Protein AF-E6MQQ1-F1 (afdb_monomer)

pLDDT: mean 83.34, std 19.94, range [31.58, 98.38]

Organism: NCBI:txid888832

Mean predicted aligned error: 16.33 Å

Foldseek 3Di:
DDDDDDDDDDDDDDDDDDDDDDDDDDDDDDDDDPPPPPPPDDDDDLFRLVLQFLVQFPPDDFPDDSVQKTKDFPDDDPQQKTKIWIWGADDDDRDIGTRFIWIQRPVVRWIWTPGPHVVDTDTTDGDPVSVQCSCCVPVVHHDPVVLLVVLVVQQVPWFEDEPFDWDDDLADDDRPRWALGDPSNVVVVCVQDDPQWDCVVKTKHWYDDAQQWTWMWIWTAGPVRWIWIKTFTAHPSRDTLHIDGQWTWDWDQDPNDTWIWMWIWTAHPNAKIKTFTWTQDPNDTDGPDIWIWGDDPNDIDTDDD

Secondary structure (DSSP, 8-state):
----------------------------------------PPPPPHHHHHHHHHHT-TT---SS-TTTEEEEEEEE-GGGEEEEEEEEE-SSTT-EEEEEEEEEETTTTEEEE-SS-SSSPEEEP--HHHHHHHHHHTS----HHHHHHHHHHHHHTS-B--SSEEE--SS--PPTT-BPPPTTTHHHHTTTS-TT-EEEEEEEEEEEEETTEEEEEEEEE-TTS-EEEEEEEE-TTS-EEEEEEEEEEEEEEETTEEEEEEEEEEEPTTSEEEEEEEEEETTEEEEEEEEEEEEETTEEEEE--

Nearest PDB structures (foldseek):
  1yqf-assembly2_E  TM=3.766E-01  e=6.245E-01  Leishmania major
  7sfp-assembly1_A  TM=3.901E-01  e=4.995E+00  Streptomyces ossamyceticus
  5iva-assembly1_A  TM=1.371E-01  e=3.091E+00  Pseudomonas aeruginosa PAO1
  8h1s-assembly1_C  TM=1.543E-01  e=4.995E+00  Pseudomonas aeruginosa PAO1

Structure (mmCIF, N/CA/C/O backbone):
data_AF-E6MQQ1-F1
#
_entry.id   AF-E6MQQ1-F1
#
loop_
_atom_site.group_PDB
_atom_site.id
_atom_site.type_symbol
_atom_site.label_atom_id
_atom_site.label_alt_id
_atom_site.label_comp_id
_atom_site.label_asym_id
_atom_site.label_entity_id
_atom_site.label_seq_id
_atom_site.pdbx_PDB_ins_code
_atom_site.Cartn_x
_atom_site.Cartn_y
_atom_site.Cartn_z
_atom_site.occupancy
_atom_site.B_iso_or_equiv
_atom_site.auth_seq_id
_atom_site.auth_comp_id
_atom_site.auth_asym_id
_atom_site.auth_atom_id
_atom_site.pdbx_PDB_model_num
ATOM 1 N N . MET A 1 1 ? 38.373 36.841 -12.240 1.00 35.50 1 MET A N 1
ATOM 2 C CA . MET A 1 1 ? 37.214 37.761 -12.167 1.00 35.50 1 MET A CA 1
ATOM 3 C C . MET A 1 1 ? 35.977 36.882 -12.216 1.00 35.50 1 MET A C 1
ATOM 5 O O . MET A 1 1 ? 35.830 36.191 -13.201 1.00 35.50 1 MET A O 1
ATOM 9 N N . ILE A 1 2 ? 35.136 36.721 -11.201 1.00 34.94 2 ILE A N 1
ATOM 10 C CA . ILE A 1 2 ? 34.722 37.582 -10.092 1.00 34.94 2 ILE A CA 1
ATOM 11 C C . ILE A 1 2 ? 34.422 36.661 -8.896 1.00 34.94 2 ILE A C 1
ATOM 13 O O . ILE A 1 2 ? 33.778 35.630 -9.057 1.00 34.94 2 ILE A O 1
ATOM 17 N N . ALA A 1 3 ? 34.900 37.041 -7.713 1.00 31.58 3 ALA A N 1
ATOM 18 C CA . ALA A 1 3 ? 34.495 36.472 -6.434 1.00 31.58 3 ALA A CA 1
ATOM 19 C C . ALA A 1 3 ? 33.385 37.354 -5.848 1.00 31.58 3 ALA A C 1
ATOM 21 O O . ALA A 1 3 ? 33.548 38.574 -5.836 1.00 31.58 3 ALA A O 1
ATOM 22 N N . TYR A 1 4 ? 32.308 36.768 -5.322 1.00 31.98 4 TYR A N 1
ATOM 23 C CA . TYR A 1 4 ? 31.397 37.483 -4.426 1.00 31.98 4 TYR A CA 1
ATOM 24 C C . TYR A 1 4 ? 31.408 36.849 -3.037 1.00 31.98 4 TYR A C 1
ATOM 26 O O . TYR A 1 4 ? 31.165 35.659 -2.848 1.00 31.98 4 TYR A O 1
ATOM 34 N N . LYS A 1 5 ? 31.798 37.704 -2.092 1.00 35.00 5 LYS A N 1
ATOM 35 C CA . LYS A 1 5 ? 31.997 37.484 -0.664 1.00 35.00 5 LYS A CA 1
ATOM 36 C C . LYS A 1 5 ? 30.664 37.407 0.078 1.00 35.00 5 LYS A C 1
ATOM 38 O O . LYS A 1 5 ? 29.724 38.129 -0.239 1.00 35.00 5 LYS A O 1
ATOM 43 N N . MET A 1 6 ? 30.687 36.585 1.126 1.00 33.41 6 MET A N 1
ATOM 44 C CA . MET A 1 6 ? 29.765 36.527 2.261 1.00 33.41 6 MET A CA 1
ATOM 45 C C . MET A 1 6 ? 29.258 37.897 2.725 1.00 33.41 6 MET A C 1
ATOM 47 O O . MET A 1 6 ? 30.041 38.823 2.938 1.00 33.41 6 MET A O 1
ATOM 51 N N . MET A 1 7 ? 27.955 37.962 2.990 1.00 37.91 7 MET A N 1
ATOM 52 C CA . MET A 1 7 ? 27.271 39.088 3.616 1.00 37.91 7 MET A CA 1
ATOM 53 C C . MET A 1 7 ? 26.897 38.671 5.045 1.00 37.91 7 MET A C 1
ATOM 55 O O . MET A 1 7 ? 26.141 37.722 5.245 1.00 37.91 7 MET A O 1
ATOM 59 N N . GLY A 1 8 ? 27.522 39.318 6.031 1.00 32.28 8 GLY A N 1
ATOM 60 C CA . GLY A 1 8 ? 27.327 39.058 7.457 1.00 32.28 8 GLY A CA 1
ATOM 61 C C . GLY A 1 8 ? 26.045 39.695 7.996 1.00 32.28 8 GLY A C 1
ATOM 62 O O . GLY A 1 8 ? 25.707 40.825 7.650 1.00 32.28 8 GLY A O 1
ATOM 63 N N . LEU A 1 9 ? 25.350 38.958 8.862 1.00 36.91 9 LEU A N 1
ATOM 64 C CA . LEU A 1 9 ? 24.198 39.416 9.637 1.00 36.91 9 LEU A CA 1
ATOM 65 C C . LEU A 1 9 ? 24.675 40.173 10.885 1.00 36.91 9 LEU A C 1
ATOM 67 O O . LEU A 1 9 ? 25.360 39.609 11.736 1.00 36.91 9 LEU A O 1
ATOM 71 N N . ILE A 1 10 ? 24.284 41.443 10.997 1.00 39.56 10 ILE A N 1
ATOM 72 C CA . ILE A 1 10 ? 24.444 42.265 12.201 1.00 39.56 10 ILE A CA 1
ATOM 73 C C . ILE A 1 10 ? 23.147 42.160 13.010 1.00 39.56 10 ILE A C 1
ATOM 75 O O . ILE A 1 10 ? 22.084 42.577 12.558 1.00 39.56 10 ILE A O 1
ATOM 79 N N . SER A 1 11 ? 23.249 41.585 14.208 1.00 35.19 11 SER A N 1
ATOM 80 C CA . SER A 1 11 ? 22.205 41.564 15.235 1.00 35.19 11 SER A CA 1
ATOM 81 C C . SER A 1 11 ? 22.249 42.877 16.018 1.00 35.19 11 SER A C 1
ATOM 83 O O . SER A 1 11 ? 23.246 43.142 16.688 1.00 35.19 11 SER A O 1
ATOM 85 N N . LEU A 1 12 ? 21.182 43.680 15.964 1.00 34.09 12 LEU A N 1
ATOM 86 C CA . LEU A 1 12 ? 21.042 44.896 16.767 1.00 34.09 12 LEU A CA 1
ATOM 87 C C . LEU A 1 12 ? 19.916 44.721 17.795 1.00 34.09 12 LEU A C 1
ATOM 89 O O . LEU A 1 12 ? 18.731 44.763 17.471 1.00 34.09 12 LEU A O 1
ATOM 93 N N . SER A 1 13 ? 20.320 44.509 19.043 1.00 35.97 13 SER A N 1
ATOM 94 C CA . SER A 1 13 ? 19.463 44.503 20.226 1.00 35.97 13 SER A CA 1
ATOM 95 C C . SER A 1 13 ? 19.110 45.943 20.599 1.00 35.97 13 SER A C 1
ATOM 97 O O . SER A 1 13 ? 20.014 46.743 20.832 1.00 35.97 13 SER A O 1
ATOM 99 N N . VAL A 1 14 ? 17.823 46.274 20.715 1.00 39.34 14 VAL A N 1
ATOM 100 C CA . VAL A 1 14 ? 17.386 47.551 21.300 1.00 39.34 14 VAL A CA 1
ATOM 101 C C . VAL A 1 14 ? 16.416 47.277 22.444 1.00 39.34 14 VAL A C 1
ATOM 103 O O . VAL A 1 14 ? 15.282 46.849 22.245 1.00 39.34 14 VAL A O 1
ATOM 106 N N . LEU A 1 15 ? 16.919 47.515 23.655 1.00 37.47 15 LEU A N 1
ATOM 107 C CA . LEU A 1 15 ? 16.154 47.708 24.881 1.00 37.47 15 LEU A CA 1
ATOM 108 C C . LEU A 1 15 ? 15.391 49.035 24.799 1.00 37.47 15 LEU A C 1
ATOM 110 O O . LEU A 1 15 ? 15.999 50.065 24.523 1.00 37.47 15 LEU A O 1
ATOM 114 N N . PHE A 1 16 ? 14.106 49.032 25.155 1.00 37.50 16 PHE A N 1
ATOM 115 C CA . PHE A 1 16 ? 13.419 50.239 25.613 1.00 37.50 16 PHE A CA 1
ATOM 116 C C . PHE A 1 16 ? 12.733 49.967 26.951 1.00 37.50 16 PHE A C 1
ATOM 118 O O . PHE A 1 16 ? 11.786 49.189 27.051 1.00 37.50 16 PHE A O 1
ATOM 125 N N . LEU A 1 17 ? 13.265 50.620 27.982 1.00 35.28 17 LEU A N 1
ATOM 126 C CA . LEU A 1 17 ? 12.690 50.759 29.311 1.00 35.28 17 LEU A CA 1
ATOM 127 C C . LEU A 1 17 ? 11.935 52.093 29.390 1.00 35.28 17 LEU A C 1
ATOM 129 O O . LEU A 1 17 ? 12.480 53.129 29.028 1.00 35.28 17 LEU A O 1
ATOM 133 N N . SER A 1 18 ? 10.708 52.001 29.914 1.00 38.25 18 SER A N 1
ATOM 134 C CA . SER A 1 18 ? 9.948 52.975 30.721 1.00 38.25 18 SER A CA 1
ATOM 135 C C . SER A 1 18 ? 9.841 54.442 30.275 1.00 38.25 18 SER A C 1
ATOM 137 O O . SER A 1 18 ? 10.831 55.161 30.250 1.00 38.25 18 SER A O 1
ATOM 139 N N . ALA A 1 19 ? 8.608 54.957 30.201 1.00 37.91 19 ALA A N 1
ATOM 140 C CA . ALA A 1 19 ? 8.052 55.777 31.287 1.00 37.91 19 ALA A CA 1
ATOM 141 C C . ALA A 1 19 ? 6.574 56.139 31.046 1.00 37.91 19 ALA A C 1
ATOM 143 O O . ALA A 1 19 ? 6.099 56.288 29.926 1.00 37.91 19 ALA A O 1
ATOM 144 N N . THR A 1 20 ? 5.882 56.250 32.171 1.00 37.22 20 THR A N 1
ATOM 145 C CA . THR A 1 20 ? 4.480 56.576 32.443 1.00 37.22 20 THR A CA 1
ATOM 146 C C . THR A 1 20 ? 3.994 57.925 31.912 1.00 37.22 20 THR A C 1
ATOM 148 O O . THR A 1 20 ? 4.709 58.919 32.003 1.00 37.22 20 THR A O 1
ATOM 151 N N . CYS A 1 21 ? 2.702 58.002 31.585 1.00 33.66 21 CYS A N 1
ATOM 152 C CA . CYS A 1 21 ? 1.911 59.221 31.752 1.00 33.66 21 CYS A CA 1
ATOM 153 C C . CYS A 1 21 ? 0.613 58.917 32.524 1.00 33.66 21 CYS A C 1
ATOM 155 O O . CYS A 1 21 ? -0.132 57.993 32.202 1.00 33.66 21 CYS A O 1
ATOM 157 N N . MET A 1 22 ? 0.390 59.690 33.591 1.00 39.44 22 MET A N 1
ATOM 158 C CA . MET A 1 22 ? -0.870 59.777 34.327 1.00 39.44 22 MET A CA 1
ATOM 159 C C . MET A 1 22 ? -1.899 60.546 33.491 1.00 39.44 22 MET A C 1
ATOM 161 O O . MET A 1 22 ? -1.572 61.576 32.905 1.00 39.44 22 MET A O 1
ATOM 165 N N . GLY A 1 23 ? -3.151 60.090 33.505 1.00 35.41 23 GLY A N 1
ATOM 166 C CA . GLY A 1 23 ? -4.297 60.796 32.938 1.00 35.41 23 GLY A CA 1
ATOM 167 C C . GLY A 1 23 ? -5.569 60.396 33.677 1.00 35.41 23 GLY A C 1
ATOM 168 O O . GLY A 1 23 ? -5.940 59.229 33.702 1.00 35.41 23 GLY A O 1
ATOM 169 N N . SER A 1 24 ? -6.168 61.376 34.344 1.00 34.44 24 SER A N 1
ATOM 170 C CA . SER A 1 24 ? -7.299 61.290 35.268 1.00 34.44 24 SER A CA 1
ATOM 171 C C . SER A 1 24 ? -8.629 60.913 34.602 1.00 34.44 24 SER A C 1
ATOM 173 O O . SER A 1 24 ? -8.970 61.469 33.565 1.00 34.44 24 SER A O 1
ATOM 175 N N . GLY A 1 25 ? -9.403 60.073 35.303 1.00 31.77 25 GLY A N 1
ATOM 176 C CA . GLY A 1 25 ? -10.847 60.236 35.498 1.00 31.77 25 GLY A CA 1
ATOM 177 C C . GLY A 1 25 ? -11.781 59.887 34.338 1.00 31.77 25 GLY A C 1
ATOM 178 O O . GLY A 1 25 ? -11.910 60.650 33.394 1.00 31.77 25 GLY A O 1
ATOM 179 N N . GLN A 1 26 ? -12.565 58.819 34.509 1.00 36.81 26 GLN A N 1
ATOM 180 C CA . GLN A 1 26 ? -14.028 58.904 34.661 1.00 36.81 26 GLN A CA 1
ATOM 181 C C . GLN A 1 26 ? -14.625 57.501 34.848 1.00 36.81 26 GLN A C 1
ATOM 183 O O . GLN A 1 26 ? -14.372 56.577 34.079 1.00 36.81 26 GLN A O 1
ATOM 188 N N . ASN A 1 27 ? -15.418 57.358 35.911 1.00 37.53 27 ASN A N 1
ATOM 189 C CA . ASN A 1 27 ? -16.213 56.174 36.203 1.00 37.53 27 ASN A CA 1
ATOM 190 C C . ASN A 1 27 ? -17.337 56.043 35.169 1.00 37.53 27 ASN A C 1
ATOM 192 O O . ASN A 1 27 ? -18.227 56.890 35.121 1.00 37.53 27 ASN A O 1
ATOM 196 N N . ALA A 1 28 ? -17.335 54.952 34.410 1.00 34.28 28 ALA A N 1
ATOM 197 C CA . ALA A 1 28 ? -18.511 54.458 33.710 1.00 34.28 28 ALA A CA 1
ATOM 198 C C . ALA A 1 28 ? -18.665 52.971 34.041 1.00 34.28 28 ALA A C 1
ATOM 200 O O . ALA A 1 28 ? -17.853 52.131 33.655 1.00 34.28 28 ALA A O 1
ATOM 201 N N . THR A 1 29 ? -19.690 52.669 34.829 1.00 40.34 29 THR A N 1
ATOM 202 C CA . THR A 1 29 ? -20.114 51.325 35.210 1.00 40.34 29 THR A CA 1
ATOM 203 C C . THR A 1 29 ? -20.520 50.557 33.952 1.00 40.34 29 THR A C 1
ATOM 205 O O . THR A 1 29 ? -21.564 50.827 33.362 1.00 40.34 29 THR A O 1
ATOM 208 N N . ALA A 1 30 ? -19.686 49.608 33.526 1.00 35.28 30 ALA A N 1
ATOM 209 C CA . ALA A 1 30 ? -20.039 48.647 32.487 1.00 35.28 30 ALA A CA 1
ATOM 210 C C . ALA A 1 30 ? -20.860 47.490 33.097 1.00 35.28 30 ALA A C 1
ATOM 212 O O . ALA A 1 30 ? -20.611 47.111 34.246 1.00 35.28 30 ALA A O 1
ATOM 213 N N . PRO A 1 31 ? -21.826 46.907 32.363 1.00 38.72 31 PRO A N 1
ATOM 214 C CA . PRO A 1 31 ? -22.657 45.819 32.868 1.00 38.72 31 PRO A CA 1
ATOM 215 C C . PRO A 1 31 ? -21.794 44.590 33.162 1.00 38.72 31 PRO A C 1
ATOM 217 O O . PRO A 1 31 ? -20.986 44.176 32.329 1.00 38.72 31 PRO A O 1
ATOM 220 N N . SER A 1 32 ? -21.977 43.983 34.333 1.00 36.75 32 SER A N 1
ATOM 221 C CA . SER A 1 32 ? -21.355 42.710 34.683 1.00 36.75 32 SER A CA 1
ATOM 222 C C . SER A 1 32 ? -21.911 41.597 33.794 1.00 36.75 32 SER A C 1
ATOM 224 O O . SER A 1 32 ? -22.940 40.987 34.073 1.00 36.75 32 SER A O 1
ATOM 226 N N . THR A 1 33 ? -21.203 41.301 32.707 1.00 34.81 33 THR A N 1
ATOM 227 C CA . THR A 1 33 ? -21.360 40.039 31.982 1.00 34.81 33 THR A CA 1
ATOM 228 C C . THR A 1 33 ? -21.129 38.879 32.954 1.00 34.81 33 THR A C 1
ATOM 230 O O . THR A 1 33 ? -20.086 38.857 33.621 1.00 34.81 33 THR A O 1
ATOM 233 N N . PRO A 1 34 ? -22.057 37.912 33.065 1.00 38.75 34 PRO A N 1
ATOM 234 C CA . PRO A 1 34 ? -21.859 36.749 33.913 1.00 38.75 34 PRO A CA 1
ATOM 235 C C . PRO A 1 34 ? -20.608 36.000 33.449 1.00 38.75 34 PRO A C 1
ATOM 237 O O . PRO A 1 34 ? -20.495 35.605 32.288 1.00 38.75 34 PRO A O 1
ATOM 240 N N . LYS A 1 35 ? -19.652 35.822 34.367 1.00 31.81 35 LYS A N 1
ATOM 241 C CA . LYS A 1 35 ? -18.512 34.921 34.190 1.00 31.81 35 LYS A CA 1
ATOM 242 C C . LYS A 1 35 ? -19.088 33.529 33.940 1.00 31.81 35 LYS A C 1
ATOM 244 O O . LYS A 1 35 ? -19.500 32.852 34.878 1.00 31.81 35 LYS A O 1
ATOM 249 N N . VAL A 1 36 ? -19.124 33.110 32.679 1.00 37.22 36 VAL A N 1
ATOM 250 C CA . VAL A 1 36 ? -19.277 31.702 32.329 1.00 37.22 36 VAL A CA 1
ATOM 251 C C . VAL A 1 36 ? -18.079 31.005 32.959 1.00 37.22 36 VAL A C 1
ATOM 253 O O . VAL A 1 36 ? -16.949 31.141 32.492 1.00 37.22 36 VAL A O 1
ATOM 256 N N . GLN A 1 37 ? -18.311 30.323 34.078 1.00 35.59 37 GLN A N 1
ATOM 257 C CA . GLN A 1 37 ? -17.377 29.338 34.592 1.00 35.59 37 GLN A CA 1
ATOM 258 C C . GLN A 1 37 ? -17.261 28.266 33.512 1.00 35.59 37 GLN A C 1
ATOM 260 O O . GLN A 1 37 ? -18.085 27.358 33.418 1.00 35.59 37 GLN A O 1
ATOM 265 N N . GLN A 1 38 ? -16.243 28.390 32.661 1.00 38.16 38 GLN A N 1
ATOM 266 C CA . GLN A 1 38 ? -15.705 27.243 31.956 1.00 38.16 38 GLN A CA 1
ATOM 267 C C . GLN A 1 38 ? -15.226 26.280 33.039 1.00 38.16 38 GLN A C 1
ATOM 269 O O . GLN A 1 38 ? -14.131 26.416 33.579 1.00 38.16 38 GLN A O 1
ATOM 274 N N . HIS A 1 39 ? -16.087 25.328 33.387 1.00 38.50 39 HIS A N 1
ATOM 275 C CA . HIS A 1 39 ? -15.662 24.087 33.999 1.00 38.50 39 HIS A CA 1
ATOM 276 C C . HIS A 1 39 ? -14.722 23.421 32.995 1.00 38.50 39 HIS A C 1
ATOM 278 O O . HIS A 1 39 ? -15.155 22.721 32.082 1.00 38.50 39 HIS A O 1
ATOM 284 N N . THR A 1 40 ? -13.425 23.678 33.125 1.00 43.22 40 THR A N 1
ATOM 285 C CA . THR A 1 40 ? -12.399 22.835 32.530 1.00 43.22 40 THR A CA 1
ATOM 286 C C . THR A 1 40 ? -12.554 21.465 33.176 1.00 43.22 40 THR A C 1
ATOM 288 O O . THR A 1 40 ? -12.136 21.237 34.310 1.00 43.22 40 THR A O 1
ATOM 291 N N . ALA A 1 41 ? -13.264 20.570 32.485 1.00 58.47 41 ALA A N 1
ATOM 292 C CA . ALA A 1 41 ? -13.399 19.186 32.900 1.00 58.47 41 ALA A CA 1
ATOM 293 C C . ALA A 1 41 ? -11.994 18.621 33.136 1.00 58.47 41 ALA A C 1
ATOM 295 O O . ALA A 1 41 ? -11.107 18.764 32.290 1.00 58.47 41 ALA A O 1
ATOM 296 N N . LYS A 1 42 ? -11.781 18.025 34.313 1.00 70.38 42 LYS A N 1
ATOM 297 C CA . LYS A 1 42 ? -10.516 17.374 34.651 1.00 70.38 42 LYS A CA 1
ATOM 298 C C . LYS A 1 42 ? -10.201 16.335 33.561 1.00 70.38 42 LYS A C 1
ATOM 300 O O . LYS A 1 42 ? -11.109 15.587 33.190 1.00 70.38 42 LYS A O 1
ATOM 305 N N . PRO A 1 43 ? -8.964 16.281 33.033 1.00 80.50 43 PRO A N 1
ATOM 306 C CA . PRO A 1 43 ? -8.602 15.270 32.050 1.00 80.50 43 PRO A CA 1
ATOM 307 C C . PRO A 1 43 ? -8.805 13.878 32.653 1.00 80.50 43 PRO A C 1
ATOM 309 O O . PRO A 1 43 ? -8.352 13.611 33.768 1.00 80.50 43 PRO A O 1
ATOM 312 N N . LEU A 1 44 ? -9.516 13.025 31.917 1.00 88.06 44 LEU A N 1
ATOM 313 C CA . LEU A 1 44 ? -9.811 11.655 32.331 1.00 88.06 44 LEU A CA 1
ATOM 314 C C . LEU A 1 44 ? -8.527 10.824 32.392 1.00 88.06 44 LEU A C 1
ATOM 316 O O . LEU A 1 44 ? -7.670 10.934 31.508 1.00 88.06 44 LEU A O 1
ATOM 320 N N . SER A 1 45 ? -8.424 9.968 33.406 1.00 93.88 45 SER A N 1
ATOM 321 C CA . SER A 1 45 ? -7.375 8.956 33.512 1.00 93.88 45 SER A CA 1
ATOM 322 C C . SER A 1 45 ? -7.527 7.884 32.426 1.00 93.88 45 SER A C 1
ATOM 324 O O . SER A 1 45 ? -8.575 7.751 31.788 1.00 93.88 45 SER A O 1
ATOM 326 N N . CYS A 1 46 ? -6.482 7.085 32.207 1.00 95.69 46 CYS A N 1
ATOM 327 C CA . CYS A 1 46 ? -6.557 6.010 31.223 1.00 95.69 46 CYS A CA 1
ATOM 328 C C . CYS A 1 46 ? -7.544 4.909 31.604 1.00 95.69 46 CYS A C 1
ATOM 330 O O . CYS A 1 46 ? -8.234 4.403 30.724 1.00 95.69 46 CYS A O 1
ATOM 332 N N . ASP A 1 47 ? -7.695 4.608 32.888 1.00 94.81 47 ASP A N 1
ATOM 333 C CA . ASP A 1 47 ? -8.684 3.636 33.358 1.00 94.81 47 ASP A CA 1
ATOM 334 C C . ASP A 1 47 ? -10.112 4.174 33.179 1.00 94.81 47 ASP A C 1
ATOM 336 O O . ASP A 1 47 ? -11.014 3.448 32.761 1.00 94.81 47 ASP A O 1
ATOM 340 N N . GLU A 1 48 ? -10.322 5.480 33.384 1.00 94.88 48 GLU A N 1
ATOM 341 C CA . GLU A 1 48 ? -11.605 6.135 33.103 1.00 94.88 48 GLU A CA 1
ATOM 342 C C . GLU A 1 48 ? -11.933 6.113 31.603 1.00 94.88 48 GLU A C 1
ATOM 344 O O . GLU A 1 48 ? -13.062 5.804 31.219 1.00 94.88 48 GLU A O 1
ATOM 349 N N . LYS A 1 49 ? -10.949 6.387 30.737 1.00 96.56 49 LYS A N 1
ATOM 350 C CA . LYS A 1 49 ? -11.107 6.291 29.277 1.00 96.56 49 LYS A CA 1
ATOM 351 C C . LYS A 1 49 ? -11.371 4.858 28.817 1.00 96.56 49 LYS A C 1
ATOM 353 O O . 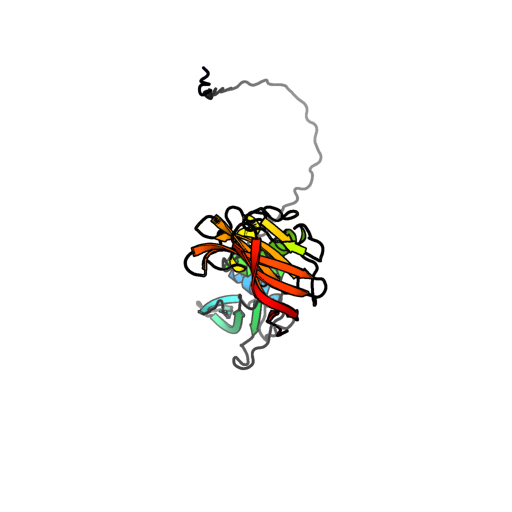LYS A 1 49 ? -12.221 4.643 27.953 1.00 96.56 49 LYS A O 1
ATOM 358 N N . LEU A 1 50 ? -10.692 3.877 29.413 1.00 97.50 50 LEU A N 1
ATOM 359 C CA . LEU A 1 50 ? -10.933 2.460 29.151 1.00 97.50 50 LEU A CA 1
ATOM 360 C C . LEU A 1 50 ? -12.364 2.079 29.536 1.00 97.50 50 LEU A C 1
ATOM 362 O O . LEU A 1 50 ? -13.077 1.465 28.744 1.00 97.50 50 LEU A O 1
ATOM 366 N N . MET A 1 51 ? -12.823 2.517 30.708 1.00 96.44 51 MET A N 1
ATOM 367 C CA . MET A 1 51 ? -14.194 2.280 31.144 1.00 96.44 51 MET A CA 1
ATOM 368 C C . MET A 1 51 ? -15.216 2.974 30.230 1.00 96.44 51 MET A C 1
ATOM 370 O O . MET A 1 51 ? -16.251 2.391 29.906 1.00 96.44 51 MET A O 1
ATOM 374 N N . GLN A 1 52 ? -14.932 4.185 29.737 1.00 96.06 52 GLN A N 1
ATOM 375 C CA . GLN A 1 52 ? -15.779 4.852 28.741 1.00 96.06 52 GLN A CA 1
ATOM 376 C C . GLN A 1 52 ? -15.848 4.091 27.411 1.00 96.06 52 GLN A C 1
ATOM 378 O O . GLN A 1 52 ? -16.922 4.037 26.805 1.00 96.06 52 GLN A O 1
ATOM 383 N N . LEU A 1 53 ? -14.742 3.492 26.959 1.00 97.44 53 LEU A N 1
ATOM 384 C CA . LEU A 1 53 ? -14.725 2.619 25.785 1.00 97.44 53 LEU A CA 1
ATOM 385 C C . LEU A 1 53 ? -15.620 1.390 26.006 1.00 97.44 53 LEU A C 1
ATOM 387 O O . LEU A 1 53 ? -16.481 1.109 25.171 1.00 97.44 53 LEU A O 1
ATOM 391 N N . VAL A 1 54 ? -15.495 0.708 27.146 1.00 97.12 54 VAL A N 1
ATOM 392 C CA . VAL A 1 54 ? -16.334 -0.455 27.491 1.00 97.12 54 VAL A CA 1
ATOM 393 C C . VAL A 1 54 ? -17.815 -0.067 27.563 1.00 97.12 54 VAL A C 1
ATOM 395 O O . VAL A 1 54 ? -18.655 -0.684 26.909 1.00 97.12 54 VAL A O 1
ATOM 398 N N . CYS A 1 55 ? -18.147 1.018 28.266 1.00 95.69 55 CYS A N 1
ATOM 399 C CA . CYS A 1 55 ? -19.515 1.535 28.373 1.00 95.69 55 CYS A CA 1
ATOM 400 C C . CYS A 1 55 ? -20.105 2.010 27.042 1.00 95.69 55 CYS A C 1
ATOM 402 O O . CYS A 1 55 ? -21.326 2.095 26.918 1.00 95.69 55 CYS A O 1
ATOM 404 N N . SER A 1 56 ? -19.270 2.306 26.044 1.00 96.50 56 SER A N 1
ATOM 405 C CA . SER A 1 56 ? -19.742 2.655 24.704 1.00 96.50 56 SER A CA 1
ATOM 406 C C . SER A 1 56 ? -20.304 1.470 23.925 1.00 96.50 56 SER A C 1
ATOM 408 O O . SER A 1 56 ? -20.908 1.675 22.872 1.00 96.50 56 SER A O 1
ATOM 410 N N . CYS A 1 57 ? -20.117 0.247 24.428 1.00 97.00 57 CYS A N 1
ATOM 411 C CA . CYS A 1 57 ? -20.550 -0.953 23.743 1.00 97.00 57 CYS A CA 1
ATOM 412 C C . CYS A 1 57 ? -22.032 -1.250 24.011 1.00 97.00 57 CYS A C 1
ATOM 414 O O . CYS A 1 57 ? -22.370 -1.651 25.129 1.00 97.00 57 CYS A O 1
ATOM 416 N N . PRO A 1 58 ? -22.938 -1.125 23.019 1.00 94.44 58 PRO A N 1
ATOM 417 C CA . PRO A 1 58 ? -24.363 -1.337 23.249 1.00 94.44 58 PRO A CA 1
ATOM 418 C C . PRO A 1 58 ? -24.687 -2.809 23.518 1.00 94.44 58 PRO A C 1
ATOM 420 O O . PRO A 1 58 ? -25.673 -3.107 24.181 1.00 94.44 58 PRO A O 1
ATOM 423 N N . ASN A 1 59 ? -23.855 -3.731 23.024 1.00 94.06 59 ASN A N 1
ATOM 424 C CA . ASN A 1 59 ? -24.001 -5.167 23.237 1.00 94.06 59 ASN A CA 1
ATOM 425 C C . ASN A 1 59 ? -23.133 -5.712 24.381 1.00 94.06 59 ASN A C 1
ATOM 427 O O . ASN A 1 59 ? -23.060 -6.925 24.544 1.00 94.06 59 ASN A O 1
ATOM 431 N N . PHE A 1 60 ? -22.488 -4.843 25.168 1.00 95.19 60 PHE A N 1
ATOM 432 C CA . PHE A 1 60 ? -21.845 -5.263 26.409 1.00 95.19 60 PHE A CA 1
ATOM 433 C C . PHE A 1 60 ? -22.899 -5.393 27.513 1.00 95.19 60 PHE A C 1
ATOM 435 O O . PHE A 1 60 ? -23.462 -4.391 27.982 1.00 95.19 60 PHE A O 1
ATOM 442 N N . SER A 1 61 ? -23.163 -6.634 27.912 1.00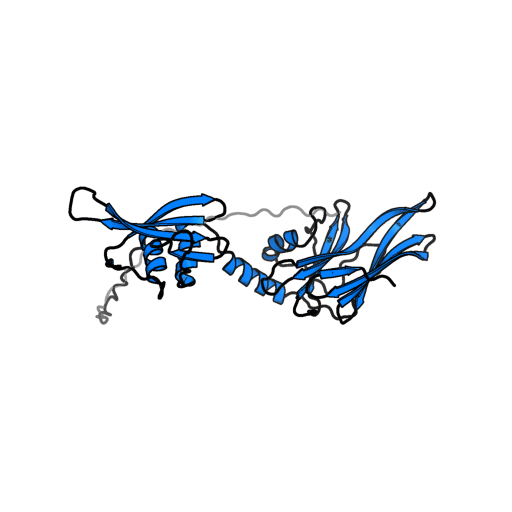 90.12 61 SER A N 1
ATOM 443 C CA . SER A 1 61 ? -24.141 -6.988 28.936 1.00 90.12 61 SER A CA 1
ATOM 444 C C . SER A 1 61 ? -23.429 -7.513 30.173 1.00 90.12 61 SER A C 1
ATOM 446 O O . SER A 1 61 ? -22.530 -8.339 30.079 1.00 90.12 61 SER A O 1
ATOM 448 N N . THR A 1 62 ? -23.831 -7.027 31.340 1.00 91.06 62 THR A N 1
ATOM 449 C CA . THR A 1 62 ? -23.265 -7.440 32.622 1.00 91.06 62 THR A CA 1
ATOM 450 C C . THR A 1 62 ? -24.341 -7.309 33.698 1.00 91.06 62 THR A C 1
ATOM 452 O O . THR A 1 62 ? -25.112 -6.344 33.652 1.00 91.06 62 THR A O 1
ATOM 455 N N . PRO A 1 63 ? -24.428 -8.251 34.656 1.00 90.44 63 PRO A N 1
ATOM 456 C CA . PRO A 1 63 ? -25.348 -8.133 35.785 1.00 90.44 63 PRO A CA 1
ATOM 457 C C . PRO A 1 63 ? -24.896 -7.069 36.801 1.00 90.44 63 PRO A C 1
ATOM 459 O O . PRO A 1 63 ? -25.665 -6.692 37.682 1.00 90.44 63 PRO A O 1
ATOM 462 N N . PHE A 1 64 ? -23.655 -6.584 36.698 1.00 90.69 64 PHE A N 1
ATOM 463 C CA . PHE A 1 64 ? -23.068 -5.635 37.637 1.00 90.69 64 PHE A CA 1
ATOM 464 C C . PHE A 1 64 ? -23.359 -4.175 37.263 1.00 90.69 64 PHE A C 1
ATOM 466 O O . PHE A 1 64 ? -23.587 -3.815 36.106 1.00 90.69 64 PHE A O 1
ATOM 473 N N . ASN A 1 65 ? -23.312 -3.289 38.260 1.00 89.50 65 ASN A N 1
ATOM 474 C CA . ASN A 1 65 ? -23.546 -1.865 38.050 1.00 89.50 65 ASN A CA 1
ATOM 475 C C . ASN A 1 65 ? -22.355 -1.202 37.337 1.00 89.50 65 ASN A C 1
ATOM 477 O O . ASN A 1 65 ? -21.313 -0.946 37.938 1.00 89.50 65 ASN A O 1
ATOM 481 N N . LYS A 1 66 ? -22.550 -0.828 36.066 1.00 90.25 66 LYS A N 1
ATOM 482 C CA . LYS A 1 66 ? -21.542 -0.140 35.240 1.00 90.25 66 LYS A CA 1
ATOM 483 C C . LYS A 1 66 ? -21.016 1.170 35.851 1.00 90.25 66 LYS A C 1
ATOM 485 O O . LYS A 1 66 ? -19.927 1.592 35.491 1.00 90.25 66 LYS A O 1
ATOM 490 N N . LYS A 1 67 ? -21.758 1.827 36.756 1.00 88.75 67 LYS A N 1
ATOM 491 C CA . LYS A 1 67 ? -21.329 3.086 37.403 1.00 88.75 67 LYS A CA 1
ATOM 492 C C . LYS A 1 67 ? -20.262 2.888 38.481 1.00 88.75 67 LYS A C 1
ATOM 494 O O . LYS A 1 67 ? -19.538 3.828 38.780 1.00 88.75 67 LYS A O 1
ATOM 499 N N . THR A 1 68 ? -20.207 1.704 39.084 1.00 89.75 68 THR A N 1
ATOM 500 C CA . THR A 1 68 ? -19.250 1.352 40.150 1.00 89.75 68 THR A CA 1
ATOM 501 C C . THR A 1 68 ? -18.172 0.389 39.658 1.00 89.75 68 THR A C 1
ATOM 503 O O . THR A 1 68 ? -17.310 -0.020 40.429 1.00 89.75 68 THR A O 1
ATOM 506 N N . MET A 1 69 ? -18.258 -0.008 38.389 1.00 93.25 69 MET A N 1
ATOM 507 C CA . MET A 1 69 ? -17.297 -0.866 37.721 1.00 93.25 69 MET A CA 1
ATOM 508 C C . MET A 1 69 ? -16.126 -0.028 37.208 1.00 93.25 69 MET A C 1
ATOM 510 O O . MET A 1 69 ? -16.300 1.075 36.685 1.00 93.25 69 MET A O 1
ATOM 514 N N . HIS A 1 70 ? -14.939 -0.589 37.341 1.00 95.50 70 HIS A N 1
ATOM 515 C CA . HIS A 1 70 ? -13.676 -0.077 36.852 1.00 95.50 70 HIS A CA 1
ATOM 516 C C . HIS A 1 70 ? -13.105 -1.049 35.822 1.00 95.50 70 HIS A C 1
ATOM 518 O O . HIS A 1 70 ? -13.462 -2.229 35.794 1.00 95.50 70 HIS A O 1
ATOM 524 N N . ALA A 1 71 ? -12.214 -0.543 34.977 1.00 96.81 71 ALA A N 1
ATOM 525 C CA . ALA A 1 71 ? -11.518 -1.331 33.978 1.00 96.81 71 ALA A CA 1
ATOM 526 C C . ALA A 1 71 ? -10.031 -0.992 34.014 1.00 96.81 71 ALA A C 1
ATOM 528 O O . ALA A 1 71 ? -9.669 0.179 34.092 1.00 96.81 71 ALA A O 1
ATOM 529 N N . GLU A 1 72 ? -9.183 -2.008 33.904 1.00 96.88 72 GLU A N 1
ATOM 530 C CA . GLU A 1 72 ? -7.733 -1.843 33.805 1.00 96.88 72 GLU A CA 1
ATOM 531 C C . GLU A 1 72 ? -7.136 -2.837 32.807 1.00 96.88 72 GLU A C 1
ATOM 533 O O . GLU A 1 72 ? -7.715 -3.891 32.529 1.00 96.88 72 GLU A O 1
ATOM 538 N N . ILE A 1 73 ? -5.947 -2.525 32.293 1.00 97.38 73 ILE A N 1
ATOM 539 C CA . ILE A 1 73 ? -5.148 -3.478 31.520 1.00 97.38 73 ILE A CA 1
ATOM 540 C C . ILE A 1 73 ? -4.396 -4.366 32.507 1.00 97.38 73 ILE A C 1
ATOM 542 O O . ILE A 1 73 ? -3.355 -3.974 33.029 1.00 97.38 73 ILE A O 1
ATOM 546 N N . ALA A 1 74 ? -4.916 -5.565 32.742 1.00 96.25 74 ALA A N 1
ATOM 547 C CA . ALA A 1 74 ? -4.288 -6.531 33.637 1.00 96.25 74 ALA A CA 1
ATOM 548 C C . ALA A 1 74 ? -3.104 -7.251 32.974 1.00 96.25 74 ALA A C 1
ATOM 550 O O . ALA A 1 74 ? -2.155 -7.638 33.649 1.00 96.25 74 ALA A O 1
ATOM 551 N N . GLU A 1 75 ? -3.132 -7.415 31.647 1.00 95.69 75 GLU A N 1
ATOM 552 C CA . GLU A 1 75 ? -2.073 -8.112 30.916 1.00 95.69 75 GLU A CA 1
ATOM 553 C C . GLU A 1 75 ? -1.868 -7.520 29.516 1.00 95.69 75 GLU A C 1
ATOM 555 O O . GLU A 1 75 ? -2.823 -7.279 28.771 1.00 95.69 75 GLU A O 1
ATOM 560 N N . LYS A 1 76 ? -0.603 -7.345 29.121 1.00 94.50 76 LYS A N 1
ATOM 561 C CA . LYS A 1 76 ? -0.213 -7.108 27.725 1.00 94.50 76 LYS A CA 1
ATOM 562 C C . LYS A 1 76 ? 0.215 -8.439 27.115 1.00 94.50 76 LYS A C 1
ATOM 564 O O . LYS A 1 76 ? 1.245 -8.985 27.500 1.00 94.50 76 LYS A O 1
ATOM 569 N N . ARG A 1 77 ? -0.559 -8.944 26.160 1.00 90.62 77 ARG A N 1
ATOM 570 C CA . ARG A 1 77 ? -0.255 -10.175 25.426 1.00 90.62 77 ARG A CA 1
ATOM 571 C C . ARG A 1 77 ? 0.534 -9.860 24.156 1.00 90.62 77 ARG A C 1
ATOM 573 O O . ARG A 1 77 ? 0.749 -8.705 23.783 1.00 90.62 77 ARG A O 1
ATOM 580 N N . GLN A 1 78 ? 0.987 -10.909 23.478 1.00 80.56 78 GLN A N 1
ATOM 581 C CA . GLN A 1 78 ? 1.685 -10.774 22.202 1.00 80.56 78 GLN A CA 1
ATOM 582 C C . GLN A 1 78 ? 0.778 -10.179 21.111 1.00 80.56 78 GLN A C 1
ATOM 584 O O . GLN A 1 78 ? -0.449 -10.218 21.197 1.00 80.56 78 GLN A O 1
ATOM 589 N N . ASN A 1 79 ? 1.400 -9.650 20.054 1.00 79.62 79 ASN A N 1
ATOM 590 C CA . ASN A 1 79 ? 0.729 -9.177 18.837 1.00 79.62 79 ASN A CA 1
ATOM 591 C C . ASN A 1 79 ? -0.313 -8.058 19.033 1.00 79.62 79 ASN A C 1
ATOM 593 O O . ASN A 1 79 ? -1.220 -7.922 18.216 1.00 79.62 79 ASN A O 1
ATOM 597 N N . GLY A 1 80 ? -0.164 -7.227 20.070 1.00 85.62 80 GLY A N 1
ATOM 598 C CA . GLY A 1 80 ? -1.054 -6.081 20.299 1.00 85.62 80 GLY A CA 1
ATOM 599 C C . GLY A 1 80 ? -2.408 -6.460 20.902 1.00 85.62 80 GLY A C 1
ATOM 600 O O . GLY A 1 80 ? -3.376 -5.715 20.754 1.00 85.62 80 GLY A O 1
ATOM 601 N N . VAL A 1 81 ? -2.482 -7.613 21.570 1.00 93.75 81 VAL A N 1
ATOM 602 C CA . VAL A 1 81 ? -3.657 -8.029 22.339 1.00 93.75 81 VAL A CA 1
ATOM 603 C C . VAL A 1 81 ? -3.474 -7.635 23.804 1.00 93.75 81 VAL A C 1
ATOM 605 O O . VAL A 1 81 ? -2.418 -7.857 24.389 1.00 93.75 81 VAL A O 1
ATOM 608 N N . TYR A 1 82 ? -4.508 -7.069 24.415 1.00 97.25 82 TYR A N 1
ATOM 609 C CA . TYR A 1 82 ? -4.515 -6.624 25.807 1.00 97.25 82 TYR A CA 1
ATOM 610 C C . TYR A 1 82 ? -5.678 -7.279 26.548 1.00 97.25 82 TYR A C 1
ATOM 612 O O . TYR A 1 82 ? -6.816 -7.209 26.079 1.00 97.25 82 TYR A O 1
ATOM 620 N N . ALA A 1 83 ? -5.405 -7.898 27.698 1.00 97.62 83 ALA A N 1
ATOM 621 C CA . ALA A 1 83 ? -6.449 -8.401 28.581 1.00 97.62 83 ALA A CA 1
ATOM 622 C C . ALA A 1 83 ? -6.896 -7.287 29.527 1.00 97.62 83 ALA A C 1
ATOM 624 O O . ALA A 1 83 ? -6.088 -6.695 30.248 1.00 97.62 83 ALA A O 1
ATOM 625 N N . ILE A 1 84 ? -8.193 -7.009 29.502 1.00 98.38 84 ILE A N 1
ATOM 626 C CA . ILE A 1 84 ? -8.841 -6.006 30.333 1.00 98.38 84 ILE A CA 1
ATOM 627 C C . ILE A 1 84 ? -9.569 -6.730 31.455 1.00 98.38 84 ILE A C 1
ATOM 629 O O . ILE A 1 84 ? -10.418 -7.581 31.186 1.00 98.38 84 ILE A O 1
ATOM 633 N N . ARG A 1 85 ? -9.266 -6.358 32.697 1.00 98.00 85 ARG A N 1
ATOM 634 C CA . ARG A 1 85 ? -10.003 -6.807 33.877 1.00 98.00 85 ARG A CA 1
ATOM 635 C C . ARG A 1 85 ? -11.071 -5.776 34.206 1.00 98.00 85 ARG A C 1
ATOM 637 O O . ARG A 1 85 ? -10.760 -4.595 34.352 1.00 98.00 85 ARG A O 1
ATOM 644 N N . LEU A 1 86 ? -12.316 -6.222 34.326 1.00 97.56 86 LEU A N 1
ATOM 645 C CA . LEU A 1 86 ? -13.414 -5.430 34.871 1.00 97.56 86 LEU A CA 1
ATOM 646 C C . LEU A 1 86 ? -13.566 -5.776 36.346 1.00 97.56 86 LEU A C 1
ATOM 648 O O . LEU A 1 86 ? -13.608 -6.958 36.688 1.00 97.56 86 LEU A O 1
ATOM 652 N N . TYR A 1 87 ? -13.643 -4.782 37.222 1.00 95.44 87 TYR A N 1
ATOM 653 C CA . TYR A 1 87 ? -13.704 -5.015 38.664 1.00 95.44 87 TYR A CA 1
ATOM 654 C C . TYR A 1 87 ? -14.493 -3.933 39.400 1.00 95.44 87 TYR A C 1
ATOM 656 O O . TYR A 1 87 ? -14.676 -2.832 38.891 1.00 95.44 87 TYR A O 1
ATOM 664 N N . ALA A 1 88 ? -14.944 -4.225 40.617 1.00 92.94 88 ALA A N 1
ATOM 665 C CA . ALA A 1 88 ? -15.479 -3.225 41.537 1.00 92.94 88 ALA A CA 1
ATOM 666 C C . ALA A 1 88 ? -14.703 -3.232 42.852 1.00 92.94 88 ALA A C 1
ATOM 668 O O . ALA A 1 88 ? -14.171 -4.260 43.271 1.00 92.94 88 ALA A O 1
ATOM 669 N N . LYS A 1 89 ? -14.663 -2.070 43.504 1.00 87.81 89 LYS A N 1
ATOM 670 C CA . LYS A 1 89 ? -14.102 -1.913 44.847 1.00 87.81 89 LYS A CA 1
ATOM 671 C C . LYS A 1 89 ? -15.203 -2.176 45.865 1.00 87.81 89 LYS A C 1
ATOM 673 O O . LYS A 1 89 ? -16.254 -1.537 45.806 1.00 87.81 89 LYS A O 1
ATOM 678 N N . GLU A 1 90 ? -14.979 -3.117 46.769 1.00 77.75 90 GLU A N 1
ATOM 679 C CA . GLU A 1 90 ? -15.932 -3.448 47.825 1.00 77.75 90 GLU A CA 1
ATOM 680 C C . GLU A 1 90 ? -15.739 -2.542 49.052 1.00 77.75 90 GLU A C 1
ATOM 682 O O . GLU A 1 90 ? -14.692 -1.920 49.257 1.00 77.75 90 GLU A O 1
ATOM 687 N N . HIS A 1 91 ? -16.780 -2.431 49.883 1.00 61.28 91 HIS A N 1
ATOM 688 C CA . HIS A 1 91 ? -16.710 -1.694 51.143 1.00 61.28 91 HIS A CA 1
ATOM 689 C C . HIS A 1 91 ? -15.995 -2.537 52.212 1.00 61.28 91 HIS A C 1
ATOM 691 O O . HIS A 1 91 ? -16.623 -3.216 53.015 1.00 61.28 91 HIS A O 1
ATOM 697 N N . GLY A 1 92 ? -14.662 -2.483 52.208 1.00 59.25 92 GLY A N 1
ATOM 698 C CA . GLY A 1 92 ? -13.780 -3.169 53.156 1.00 59.25 92 GLY A CA 1
ATOM 699 C C . GLY A 1 92 ? -12.328 -3.131 52.675 1.00 59.25 92 GLY A C 1
ATOM 700 O O . GLY A 1 92 ? -12.090 -3.043 51.471 1.00 59.25 92 GLY A O 1
ATOM 701 N N . ALA A 1 93 ? -11.362 -3.144 53.604 1.00 54.06 93 ALA A N 1
ATOM 702 C CA . ALA A 1 93 ? -9.933 -2.892 53.364 1.00 54.06 93 ALA A CA 1
ATOM 703 C C . ALA A 1 93 ? -9.408 -3.483 52.036 1.00 54.06 93 ALA A C 1
ATOM 705 O O . ALA A 1 93 ? -9.194 -4.686 51.935 1.00 54.06 93 ALA A O 1
ATOM 706 N N . ASN A 1 94 ? -9.214 -2.621 51.028 1.00 61.53 94 ASN A N 1
ATOM 707 C CA . ASN A 1 94 ? -8.624 -2.920 49.713 1.00 61.53 94 ASN A CA 1
ATOM 708 C C . ASN A 1 94 ? -9.129 -4.205 49.026 1.00 61.53 94 ASN A C 1
ATOM 710 O O . ASN A 1 94 ? -8.359 -4.889 48.355 1.00 61.53 94 ASN A O 1
ATOM 714 N N . SER A 1 95 ? -10.408 -4.539 49.191 1.00 75.94 95 SER A N 1
ATOM 715 C CA . SER A 1 95 ? -11.005 -5.690 48.509 1.00 75.94 95 SER A CA 1
ATOM 716 C C . SER A 1 95 ? -11.529 -5.278 47.130 1.00 75.94 95 SER A C 1
ATOM 718 O O . SER A 1 95 ? -12.327 -4.349 46.991 1.00 75.94 95 SER A O 1
ATOM 720 N N . GLU A 1 96 ? -11.034 -5.952 46.093 1.00 88.44 96 GLU A N 1
ATOM 721 C CA . GLU A 1 96 ? -11.484 -5.795 44.711 1.00 88.44 96 GLU A CA 1
ATOM 722 C C . GLU A 1 96 ? -12.107 -7.099 44.227 1.00 88.44 96 GLU A C 1
ATOM 724 O O . GLU A 1 96 ? -11.523 -8.174 44.373 1.00 88.44 96 GLU A O 1
ATOM 729 N N . SER A 1 97 ? -13.274 -6.993 43.602 1.00 90.06 97 SER A N 1
ATOM 730 C CA . SER A 1 97 ? -13.998 -8.127 43.039 1.00 90.06 97 SER A CA 1
ATOM 731 C C . SER A 1 97 ? -13.956 -8.062 41.523 1.00 90.06 97 SER A C 1
ATOM 733 O O . SER A 1 97 ? -14.375 -7.067 40.927 1.00 90.06 97 SER A O 1
ATOM 735 N N . THR A 1 98 ? -13.422 -9.108 40.891 1.00 94.19 98 THR A N 1
ATOM 736 C CA . THR A 1 98 ? -13.366 -9.198 39.426 1.00 94.19 98 THR A CA 1
ATOM 737 C C . THR A 1 98 ? -14.744 -9.564 38.889 1.00 94.19 98 THR A C 1
ATOM 739 O O . THR A 1 98 ? -15.324 -10.576 39.264 1.00 94.19 98 THR A O 1
ATOM 742 N N . GLN A 1 99 ? -15.253 -8.725 37.997 1.00 94.50 99 GLN A N 1
ATOM 743 C CA . GLN A 1 99 ? -16.606 -8.774 37.448 1.00 94.50 99 GLN A CA 1
ATOM 744 C C . GLN A 1 99 ? -16.649 -9.262 35.999 1.00 94.50 99 GLN A C 1
ATOM 746 O O . GLN A 1 99 ? -17.717 -9.623 35.510 1.00 94.50 99 GLN A O 1
ATOM 751 N N . GLY A 1 100 ? -15.512 -9.262 35.301 1.00 96.12 100 GLY A N 1
ATOM 752 C CA . GLY A 1 100 ? -15.433 -9.752 33.932 1.00 96.12 100 GLY A CA 1
ATOM 753 C C . GLY A 1 100 ? -14.071 -9.552 33.288 1.00 96.12 100 GLY A C 1
ATOM 754 O O . GLY A 1 100 ? -13.181 -8.908 33.850 1.00 96.12 100 GLY A O 1
ATOM 755 N N . TRP A 1 101 ? -13.935 -10.104 32.088 1.00 97.88 101 TRP A N 1
ATOM 756 C CA . TRP A 1 101 ? -12.710 -10.069 31.301 1.00 97.88 101 TRP A CA 1
ATOM 757 C C . TRP A 1 101 ? -13.013 -9.747 29.846 1.00 97.88 101 TRP A C 1
ATOM 759 O O . TRP A 1 101 ? -13.890 -10.354 29.231 1.00 97.88 101 TRP A O 1
ATOM 769 N N . LEU A 1 102 ? -12.245 -8.820 29.276 1.00 98.31 102 LEU A N 1
ATOM 770 C CA . LEU A 1 102 ? -12.310 -8.480 27.858 1.00 98.31 102 LEU A CA 1
ATOM 771 C C . LEU A 1 102 ? -10.932 -8.636 27.206 1.00 98.31 102 LEU A C 1
ATOM 773 O O . LEU A 1 102 ? -9.898 -8.533 27.864 1.00 98.31 102 LEU A O 1
ATOM 777 N N . LEU A 1 103 ? -10.913 -8.823 25.889 1.00 97.75 103 LEU A N 1
ATOM 778 C CA . LEU A 1 103 ? -9.707 -8.785 25.065 1.00 97.75 103 LEU A CA 1
ATOM 779 C C . LEU A 1 103 ? -9.805 -7.651 24.050 1.00 97.75 103 LEU A C 1
ATOM 781 O O . LEU A 1 103 ? -10.697 -7.650 23.201 1.00 97.75 103 LEU A O 1
ATOM 785 N N . LEU A 1 104 ? -8.866 -6.712 24.113 1.00 97.44 104 LEU A N 1
ATOM 786 C CA . LEU A 1 104 ? -8.683 -5.652 23.126 1.00 97.44 104 LEU A CA 1
ATOM 787 C C . LEU A 1 104 ? -7.551 -6.039 22.174 1.00 97.44 104 LEU A C 1
ATOM 789 O O . LEU A 1 104 ? -6.400 -6.125 22.585 1.00 97.44 104 LEU A O 1
ATOM 793 N N . ASP A 1 105 ? -7.865 -6.241 20.901 1.00 92.75 105 ASP A N 1
ATOM 794 C CA . ASP A 1 105 ? -6.892 -6.480 19.836 1.00 92.75 105 ASP A CA 1
ATOM 795 C C . ASP A 1 105 ? -6.746 -5.204 19.007 1.00 92.75 105 ASP A C 1
ATOM 797 O O . ASP A 1 105 ? -7.644 -4.826 18.245 1.00 92.75 105 ASP A O 1
ATOM 801 N N . THR A 1 106 ? -5.614 -4.518 19.170 1.00 89.75 106 THR A N 1
ATOM 802 C CA . THR A 1 106 ? -5.385 -3.221 18.524 1.00 89.75 106 THR A CA 1
ATOM 803 C C . THR A 1 106 ? -4.981 -3.344 17.058 1.00 89.75 106 THR A C 1
ATOM 805 O O . THR A 1 106 ? -5.160 -2.393 16.294 1.00 89.75 106 THR A O 1
ATOM 808 N N . LYS A 1 107 ? -4.495 -4.519 16.637 1.00 82.44 107 LYS A N 1
ATOM 809 C CA . LYS A 1 107 ? -4.116 -4.809 15.250 1.00 82.44 107 LYS A CA 1
ATOM 810 C C . LYS A 1 107 ? -5.350 -5.058 14.390 1.00 82.44 107 LYS A C 1
ATOM 812 O O . LYS A 1 107 ? -5.476 -4.480 13.313 1.00 82.44 107 LYS A O 1
ATOM 817 N N . ASN A 1 108 ? -6.270 -5.883 14.884 1.00 80.88 108 ASN A N 1
ATOM 818 C CA . ASN A 1 108 ? -7.522 -6.207 14.202 1.00 80.88 108 ASN A CA 1
ATOM 819 C C . ASN A 1 108 ? -8.666 -5.249 14.560 1.00 80.88 108 ASN A C 1
ATOM 821 O O . ASN A 1 108 ? -9.749 -5.364 13.988 1.00 80.88 108 ASN A O 1
ATOM 825 N N . ARG A 1 109 ? -8.432 -4.300 15.480 1.00 89.19 109 ARG A N 1
ATOM 826 C CA . ARG A 1 109 ? -9.412 -3.307 15.947 1.00 89.19 109 ARG A CA 1
ATOM 827 C C . ARG A 1 109 ? -10.695 -3.998 16.404 1.00 89.19 109 ARG A C 1
ATOM 829 O O . ARG A 1 109 ? -11.780 -3.748 15.881 1.00 89.19 109 ARG A O 1
ATOM 836 N N . CYS A 1 110 ? -10.553 -4.925 17.347 1.00 92.38 110 CYS A N 1
ATOM 837 C CA . CYS A 1 110 ? -11.695 -5.618 17.924 1.00 92.38 110 CYS A CA 1
ATOM 838 C C . CYS A 1 110 ? -11.607 -5.662 19.448 1.00 92.38 110 CYS A C 1
ATOM 840 O O . CYS A 1 110 ? -10.524 -5.727 20.026 1.00 92.38 110 CYS A O 1
ATOM 842 N N . LEU A 1 111 ? -12.772 -5.609 20.085 1.00 97.44 111 LEU A N 1
ATOM 843 C CA . LEU A 1 111 ? -12.939 -5.774 21.520 1.00 97.44 111 LEU A CA 1
ATOM 844 C C . LEU A 1 111 ? -13.867 -6.968 21.723 1.00 97.44 111 LEU A C 1
ATOM 846 O O . LEU A 1 111 ? -14.936 -7.027 21.119 1.00 97.44 111 LEU A O 1
ATOM 850 N N . LYS A 1 112 ? -13.444 -7.938 22.521 1.00 97.81 112 LYS A N 1
ATOM 851 C CA . LYS A 1 112 ? -14.164 -9.192 22.742 1.00 97.81 112 LYS A CA 1
ATOM 852 C C . LYS A 1 112 ? -14.453 -9.360 24.222 1.00 97.81 112 LYS A C 1
ATOM 854 O O . LYS A 1 112 ? -13.550 -9.176 25.028 1.00 97.81 112 LYS A O 1
ATOM 859 N N . ASP A 1 113 ? -15.678 -9.724 24.562 1.00 97.69 113 ASP A N 1
ATOM 860 C CA . ASP A 1 113 ? -16.037 -10.168 25.904 1.00 97.69 113 ASP A CA 1
ATOM 861 C C . ASP A 1 113 ? -15.780 -11.670 26.025 1.00 97.69 113 ASP A C 1
ATOM 863 O O . ASP A 1 113 ? -16.291 -12.451 25.218 1.00 97.69 113 ASP A O 1
ATOM 867 N N . ILE A 1 114 ? -14.960 -12.046 27.005 1.00 96.75 114 ILE A N 1
ATOM 868 C CA . ILE A 1 114 ? -14.589 -13.432 27.316 1.00 96.75 114 ILE A CA 1
ATOM 869 C C . ILE A 1 114 ? -15.075 -13.849 28.710 1.00 96.75 114 ILE A C 1
ATOM 871 O O . ILE A 1 114 ? -14.634 -14.865 29.235 1.00 96.75 114 ILE A O 1
ATOM 875 N N . THR A 1 115 ? -15.955 -13.058 29.331 1.00 95.25 115 THR A N 1
ATOM 876 C CA . THR A 1 115 ? -16.390 -13.261 30.720 1.00 95.25 115 THR A CA 1
ATOM 877 C C . THR A 1 115 ? -17.116 -14.590 30.913 1.00 95.25 115 THR A C 1
ATOM 879 O O . THR A 1 115 ? -16.871 -15.276 31.899 1.00 95.25 115 THR A O 1
ATOM 882 N N . ASN A 1 116 ? -18.005 -14.950 29.981 1.00 92.31 116 ASN A N 1
ATOM 883 C CA . ASN A 1 116 ? -18.818 -16.165 30.089 1.00 92.31 116 ASN A CA 1
ATOM 884 C C . ASN A 1 116 ? -18.127 -17.386 29.474 1.00 92.31 116 ASN A C 1
ATOM 886 O O . ASN A 1 116 ? -18.188 -18.471 30.041 1.00 92.31 116 ASN A O 1
ATOM 890 N N . ASP A 1 117 ? -17.503 -17.201 28.309 1.00 90.75 117 ASP A N 1
ATOM 891 C CA . ASP A 1 117 ? -16.829 -18.260 27.565 1.00 90.75 117 ASP A CA 1
ATOM 892 C C . ASP A 1 117 ? -15.629 -17.665 26.795 1.00 90.75 117 ASP A C 1
ATOM 894 O O . ASP A 1 117 ? -15.827 -16.870 25.865 1.00 90.75 117 ASP A O 1
ATOM 898 N N . PRO A 1 118 ? -14.383 -17.991 27.184 1.00 90.25 118 PRO A N 1
ATOM 899 C CA . PRO A 1 118 ? -13.192 -17.512 26.492 1.00 90.25 118 PRO A CA 1
ATOM 900 C C . PRO A 1 118 ? -12.952 -18.187 25.134 1.00 90.25 118 PRO A C 1
ATOM 902 O O . PRO A 1 118 ? -12.284 -17.583 24.289 1.00 90.25 118 PRO A O 1
ATOM 905 N N . ASP A 1 119 ? -13.498 -19.384 24.905 1.00 92.12 119 ASP A N 1
ATOM 906 C CA . ASP A 1 119 ? -13.369 -20.131 23.650 1.00 92.12 119 ASP A CA 1
ATOM 907 C C . ASP A 1 119 ? -14.398 -19.659 22.610 1.00 92.12 119 ASP A C 1
ATOM 909 O O . ASP A 1 119 ? -14.126 -19.675 21.405 1.00 92.12 119 ASP A O 1
ATOM 913 N N . THR A 1 120 ? -15.546 -19.132 23.059 1.00 92.25 120 THR A N 1
ATOM 914 C CA . THR A 1 120 ? -16.543 -18.463 22.203 1.00 92.25 120 THR A CA 1
ATOM 915 C C . THR A 1 120 ? -16.754 -16.986 22.580 1.00 92.25 120 THR A C 1
ATOM 917 O O . THR A 1 120 ? -17.815 -16.607 23.088 1.00 92.25 120 THR A O 1
ATOM 920 N N . PRO A 1 121 ? -15.773 -16.104 22.307 1.00 94.81 121 PRO A N 1
ATOM 921 C CA . PRO A 1 121 ? -15.847 -14.696 22.681 1.00 94.81 121 PRO A CA 1
ATOM 922 C C . PRO A 1 121 ? -16.997 -13.955 21.991 1.00 94.81 121 PRO A C 1
ATOM 924 O O . PRO A 1 121 ? -17.193 -14.061 20.777 1.00 94.81 121 PRO A O 1
ATOM 927 N N . THR A 1 122 ? -17.673 -13.075 22.729 1.00 95.62 122 THR A N 1
ATOM 928 C CA . THR A 1 122 ? -18.669 -12.164 22.149 1.00 95.62 122 THR A CA 1
ATOM 929 C C . THR A 1 122 ? -17.988 -10.909 21.607 1.00 95.62 122 THR A C 1
ATOM 931 O O . THR A 1 122 ? -17.380 -10.144 22.352 1.00 95.62 122 THR A O 1
ATOM 934 N N . LEU A 1 123 ? -18.102 -10.650 20.302 1.00 95.75 123 LEU A N 1
ATOM 935 C CA . LEU A 1 123 ? -17.560 -9.433 19.692 1.00 95.75 123 LEU A CA 1
ATOM 936 C C . LEU A 1 123 ? -18.363 -8.194 20.124 1.00 95.75 123 LEU A C 1
ATOM 938 O O . LEU A 1 123 ? -19.547 -8.065 19.805 1.00 95.75 123 LEU A O 1
ATOM 942 N N . LEU A 1 124 ? -17.712 -7.249 20.799 1.00 97.00 124 LEU A N 1
ATOM 943 C CA . LEU A 1 124 ? -18.304 -5.988 21.234 1.00 97.00 124 LEU A CA 1
ATOM 944 C C . LEU A 1 124 ? -18.188 -4.922 20.140 1.00 97.00 124 LEU A C 1
ATOM 946 O O . LEU A 1 124 ? -17.126 -4.700 19.558 1.00 97.00 124 LEU A O 1
ATOM 950 N N . ARG A 1 125 ? -19.299 -4.235 19.867 1.00 94.69 125 ARG A N 1
ATOM 951 C CA . ARG A 1 125 ? -19.321 -3.042 19.011 1.00 94.69 125 ARG A CA 1
ATOM 952 C C . ARG A 1 125 ? -19.033 -1.847 19.897 1.00 94.69 125 ARG A C 1
ATOM 954 O O . ARG A 1 125 ? -19.740 -1.688 20.870 1.00 94.69 125 ARG A O 1
ATOM 961 N N . TYR A 1 126 ? -18.069 -1.003 19.568 1.00 96.06 126 TYR A N 1
ATOM 962 C CA . TYR A 1 126 ? -17.705 0.155 20.389 1.00 96.06 126 TYR A CA 1
ATOM 963 C C . TYR A 1 126 ? -17.755 1.460 19.592 1.00 96.06 126 TYR A C 1
ATOM 965 O O . TYR A 1 126 ? -17.778 1.467 18.358 1.00 96.06 126 TYR A O 1
ATOM 973 N N . ASP A 1 127 ? -17.735 2.581 20.307 1.00 96.31 127 ASP A N 1
ATOM 974 C CA . ASP A 1 127 ? -17.562 3.910 19.726 1.00 96.31 127 ASP A CA 1
ATOM 975 C C . ASP A 1 127 ? -16.126 4.080 19.205 1.00 96.31 127 ASP A C 1
ATOM 977 O O . ASP A 1 127 ? -15.152 4.019 19.962 1.00 96.31 127 ASP A O 1
ATOM 981 N N . LYS A 1 128 ? -15.993 4.302 17.893 1.00 90.94 128 LYS A N 1
ATOM 982 C CA . LYS A 1 128 ? -14.690 4.427 17.228 1.00 90.94 128 LYS A CA 1
ATOM 983 C C . LYS A 1 128 ? -13.866 5.596 17.767 1.00 90.94 128 LYS A C 1
ATOM 985 O O . LYS A 1 128 ? -12.659 5.444 17.900 1.00 90.94 128 LYS A O 1
ATOM 990 N N . ALA A 1 129 ? -14.481 6.733 18.094 1.00 91.56 129 ALA A N 1
ATOM 991 C CA . ALA A 1 129 ? -13.750 7.899 18.586 1.00 91.56 129 ALA A CA 1
ATOM 992 C C . ALA A 1 129 ? -13.151 7.631 19.974 1.00 91.56 129 ALA A C 1
ATOM 994 O O . ALA A 1 129 ? -11.995 7.967 20.219 1.00 91.56 129 ALA A O 1
ATOM 995 N N . LYS A 1 130 ? -13.900 6.947 20.850 1.00 95.00 130 LYS A N 1
ATOM 996 C CA . LYS A 1 130 ? -13.399 6.529 22.172 1.00 95.00 130 LYS A CA 1
ATOM 997 C C . LYS A 1 130 ? -12.279 5.494 22.066 1.00 95.00 130 LYS A C 1
ATOM 999 O O . LYS A 1 130 ? -11.314 5.563 22.821 1.00 95.00 130 LYS A O 1
ATOM 1004 N N . TYR A 1 131 ? -12.381 4.566 21.113 1.00 94.62 131 TYR A N 1
ATOM 1005 C CA . TYR A 1 131 ? -11.308 3.610 20.831 1.00 94.62 131 TYR A CA 1
ATOM 1006 C C . TYR A 1 131 ? -10.032 4.323 20.378 1.00 94.62 131 TYR A C 1
ATOM 1008 O O . TYR A 1 131 ? -8.968 4.076 20.938 1.00 94.62 131 TYR A O 1
ATOM 1016 N N . GLU A 1 132 ? -10.130 5.223 19.396 1.00 91.00 132 GLU A N 1
ATOM 1017 C CA . GLU A 1 132 ? -8.964 5.940 18.868 1.00 91.00 132 GLU A CA 1
ATOM 1018 C C . GLU A 1 132 ? -8.316 6.837 19.928 1.00 91.00 132 GLU A C 1
ATOM 1020 O O . GLU A 1 132 ? -7.088 6.859 20.033 1.00 91.00 132 GLU A O 1
ATOM 1025 N N . ASP A 1 133 ? -9.123 7.523 20.746 1.00 92.00 133 ASP A N 1
ATOM 1026 C CA . ASP A 1 133 ? -8.632 8.308 21.881 1.00 92.00 133 ASP A CA 1
ATOM 1027 C C . ASP A 1 133 ? -7.872 7.426 22.879 1.00 92.00 133 ASP A C 1
ATOM 1029 O O . ASP A 1 133 ? -6.745 7.755 23.248 1.00 92.00 133 ASP A O 1
ATOM 1033 N N . TYR A 1 134 ? -8.435 6.282 23.275 1.00 94.50 134 TYR A N 1
ATOM 1034 C CA . TYR A 1 134 ? -7.782 5.375 24.217 1.00 94.50 134 TYR A CA 1
ATOM 1035 C C . TYR A 1 134 ? -6.482 4.783 23.650 1.00 94.50 134 TYR A C 1
ATOM 1037 O O . TYR A 1 134 ? -5.422 4.856 24.272 1.00 94.50 134 TYR A O 1
ATOM 1045 N N . VAL A 1 135 ? -6.523 4.232 22.438 1.00 92.31 135 VAL A N 1
ATOM 1046 C CA . VAL A 1 135 ? -5.365 3.587 21.803 1.00 92.31 135 VAL A CA 1
ATOM 1047 C C . VAL A 1 135 ? -4.226 4.586 21.574 1.00 92.31 135 VAL A C 1
ATOM 1049 O O . VAL A 1 135 ? -3.068 4.274 21.861 1.00 92.31 135 VAL A O 1
ATOM 1052 N N . THR A 1 136 ? -4.547 5.811 21.152 1.00 89.25 136 THR A N 1
ATOM 1053 C CA . THR A 1 136 ? -3.543 6.853 20.902 1.00 89.25 136 THR A CA 1
ATOM 1054 C C . THR A 1 136 ? -2.991 7.430 22.199 1.00 89.25 136 THR A C 1
ATOM 1056 O O . THR A 1 136 ? -1.776 7.477 22.385 1.00 89.25 136 THR A O 1
ATOM 1059 N N . ASN A 1 137 ? -3.870 7.859 23.108 1.00 91.75 137 ASN A N 1
ATOM 1060 C CA . ASN A 1 137 ? -3.473 8.676 24.254 1.00 91.75 137 ASN A CA 1
ATOM 1061 C C . ASN A 1 137 ? -3.140 7.858 25.507 1.00 91.75 137 ASN A C 1
ATOM 1063 O O . ASN A 1 137 ? -2.474 8.383 26.394 1.00 91.75 137 ASN A O 1
ATOM 1067 N N . CYS A 1 138 ? -3.566 6.592 25.587 1.00 94.06 138 CYS A N 1
ATOM 1068 C CA . CYS A 1 138 ? -3.286 5.717 26.730 1.00 94.06 138 CYS A CA 1
ATOM 1069 C C . CYS A 1 138 ? -2.360 4.551 26.403 1.00 94.06 138 CYS A C 1
ATOM 1071 O O . CYS A 1 138 ? -1.498 4.220 27.213 1.00 94.06 138 CYS A O 1
ATOM 1073 N N . LEU A 1 139 ? -2.489 3.941 25.221 1.00 91.88 139 LEU A N 1
ATOM 1074 C CA . LEU A 1 139 ? -1.572 2.870 24.809 1.00 91.88 139 LEU A CA 1
ATOM 1075 C C . LEU A 1 139 ? -0.349 3.389 24.040 1.00 91.88 139 LEU A C 1
ATOM 1077 O O . LEU A 1 139 ? 0.595 2.630 23.828 1.00 91.88 139 LEU A O 1
ATOM 1081 N N . GLY A 1 140 ? -0.346 4.662 23.623 1.00 86.31 140 GLY A N 1
ATOM 1082 C CA . GLY A 1 140 ? 0.734 5.253 22.825 1.00 86.31 140 GLY A CA 1
ATOM 1083 C C . GLY A 1 140 ? 0.837 4.670 21.412 1.00 86.31 140 GLY A C 1
ATOM 1084 O O . GLY A 1 140 ? 1.859 4.831 20.741 1.00 86.31 140 GLY A O 1
ATOM 1085 N N . ILE A 1 141 ? -0.203 3.972 20.951 1.00 81.50 141 ILE A N 1
ATOM 1086 C CA . ILE A 1 141 ? -0.246 3.356 19.628 1.00 81.50 141 ILE A CA 1
ATOM 1087 C C . ILE A 1 141 ? -0.768 4.406 18.657 1.00 81.50 141 ILE A C 1
ATOM 1089 O O . ILE A 1 141 ? -1.913 4.844 18.739 1.00 81.50 141 ILE A O 1
ATOM 1093 N N . LYS A 1 142 ? 0.072 4.813 17.709 1.00 71.12 142 LYS A N 1
ATOM 1094 C CA . LYS A 1 142 ? -0.331 5.769 16.676 1.00 71.12 142 LYS A CA 1
ATOM 1095 C C . LYS A 1 142 ? -1.449 5.158 15.824 1.00 71.12 142 LYS A C 1
ATOM 1097 O O . LYS A 1 142 ? -1.270 4.075 15.272 1.00 71.12 142 LYS A O 1
ATOM 1102 N N . SER A 1 143 ? -2.581 5.859 15.716 1.00 63.62 143 SER A N 1
ATOM 1103 C CA . SER A 1 143 ? -3.728 5.435 14.905 1.00 63.62 143 SER A CA 1
ATOM 1104 C C . SER A 1 143 ? -3.314 5.142 13.460 1.00 63.62 143 SER A C 1
ATOM 1106 O O . SER A 1 143 ? -2.940 6.045 12.707 1.00 63.62 143 SER A O 1
ATOM 1108 N N . THR A 1 144 ? -3.428 3.880 13.048 1.00 65.25 144 THR A N 1
ATOM 1109 C CA . THR A 1 144 ? -3.247 3.467 11.648 1.00 65.25 144 THR A CA 1
ATOM 1110 C C . THR A 1 144 ? -4.364 4.006 10.754 1.00 65.25 144 THR A C 1
ATOM 1112 O O . THR A 1 144 ? -4.154 4.196 9.561 1.00 65.25 144 THR A O 1
ATOM 1115 N N . ALA A 1 145 ? -5.536 4.320 11.320 1.00 64.69 145 ALA A N 1
ATOM 1116 C CA . ALA A 1 145 ? -6.688 4.833 10.583 1.00 64.69 145 ALA A CA 1
ATOM 1117 C C . ALA A 1 145 ? -6.479 6.275 10.108 1.00 64.69 145 ALA A C 1
ATOM 1119 O O . ALA A 1 145 ? -6.679 6.561 8.932 1.00 64.69 145 ALA A O 1
ATOM 1120 N N . ALA A 1 146 ? -6.013 7.162 10.992 1.00 67.44 146 ALA A N 1
ATOM 1121 C CA . ALA A 1 146 ? -5.703 8.543 10.621 1.00 67.44 146 ALA A CA 1
ATOM 1122 C C . ALA A 1 146 ? -4.527 8.620 9.629 1.00 67.44 146 ALA A C 1
ATOM 1124 O O . ALA A 1 146 ? -4.506 9.461 8.731 1.00 67.44 146 ALA A O 1
ATOM 1125 N N . GLN A 1 147 ? -3.548 7.719 9.767 1.00 69.62 147 GLN A N 1
ATOM 1126 C CA . GLN A 1 147 ? -2.449 7.589 8.808 1.00 69.62 147 GLN A CA 1
ATOM 1127 C C . GLN A 1 147 ? -2.939 7.101 7.443 1.00 69.62 147 GLN A C 1
ATOM 1129 O O . GLN A 1 147 ? -2.532 7.657 6.426 1.00 69.62 147 GLN A O 1
ATOM 1134 N N . HIS A 1 148 ? -3.835 6.113 7.422 1.00 73.56 148 HIS A N 1
ATOM 1135 C CA . HIS A 1 148 ? -4.443 5.602 6.200 1.00 73.56 148 HIS A CA 1
ATOM 1136 C C . HIS A 1 148 ? -5.286 6.672 5.493 1.00 73.56 148 HIS A C 1
ATOM 1138 O O . HIS A 1 148 ? -5.083 6.909 4.311 1.00 73.56 148 HIS A O 1
ATOM 1144 N N . GLU A 1 149 ? -6.148 7.395 6.211 1.00 79.50 149 GLU A N 1
ATOM 1145 C CA . GLU A 1 149 ? -6.959 8.475 5.631 1.00 79.50 149 GLU A CA 1
ATOM 1146 C C . GLU A 1 149 ? -6.089 9.597 5.048 1.00 79.50 149 GLU A C 1
ATOM 1148 O O . GLU A 1 149 ? -6.329 10.084 3.940 1.00 79.50 149 GLU A O 1
ATOM 1153 N N . ARG A 1 150 ? -5.021 9.976 5.758 1.00 83.06 150 ARG A N 1
ATOM 1154 C CA . ARG A 1 150 ? -4.054 10.955 5.256 1.00 83.06 150 ARG A CA 1
ATOM 1155 C C . ARG A 1 150 ? -3.335 10.452 4.004 1.00 83.06 150 ARG A C 1
ATOM 1157 O O . ARG A 1 150 ? -3.173 11.224 3.062 1.00 83.06 150 ARG A O 1
ATOM 1164 N N . ALA A 1 151 ? -2.904 9.194 3.992 1.00 82.44 151 ALA A N 1
ATOM 1165 C CA . ALA A 1 151 ? -2.247 8.595 2.837 1.00 82.44 151 ALA A CA 1
ATOM 1166 C C . ALA A 1 151 ? -3.191 8.505 1.631 1.00 82.44 151 ALA A C 1
ATOM 1168 O O . ALA A 1 151 ? -2.798 8.889 0.536 1.00 82.44 151 ALA A O 1
ATOM 1169 N N . GLU A 1 152 ? -4.445 8.093 1.829 1.00 85.94 152 GLU A N 1
ATOM 1170 C CA . GLU A 1 152 ? -5.466 8.049 0.777 1.00 85.94 152 GLU A CA 1
ATOM 1171 C C . GLU A 1 152 ? -5.730 9.424 0.173 1.00 85.94 152 GLU A C 1
ATOM 1173 O O . GLU A 1 152 ? -5.774 9.574 -1.050 1.00 85.94 152 GLU A O 1
ATOM 1178 N N . LYS A 1 153 ? -5.823 10.456 1.018 1.00 89.69 153 LYS A N 1
ATOM 1179 C CA . LYS A 1 153 ? -5.959 11.833 0.546 1.00 89.69 153 LYS A CA 1
ATOM 1180 C C . LYS A 1 153 ? -4.782 12.229 -0.347 1.00 89.69 153 LYS A C 1
ATOM 1182 O O . LYS A 1 153 ? -5.007 12.751 -1.434 1.00 89.69 153 LYS A O 1
ATOM 1187 N N . LEU A 1 154 ? -3.549 11.952 0.079 1.00 92.06 154 LEU A N 1
ATOM 1188 C CA . LEU A 1 154 ? -2.345 12.268 -0.699 1.00 92.06 154 LEU A CA 1
ATOM 1189 C C . LEU A 1 154 ? -2.268 11.460 -2.002 1.00 92.06 154 LEU A C 1
ATOM 1191 O O . LEU A 1 154 ? -1.966 12.024 -3.048 1.00 92.06 154 LEU A O 1
ATOM 1195 N N . LEU A 1 155 ? -2.599 10.166 -1.966 1.00 90.94 155 LEU A N 1
ATOM 1196 C CA . LEU A 1 155 ? -2.644 9.315 -3.158 1.00 90.94 155 LEU A CA 1
ATOM 1197 C C . LEU A 1 155 ? -3.658 9.835 -4.178 1.00 90.94 155 LEU A C 1
ATOM 1199 O O . LEU A 1 155 ? -3.353 9.869 -5.364 1.00 90.94 155 LEU A O 1
ATOM 1203 N N . SER A 1 156 ? -4.831 10.293 -3.730 1.00 89.75 156 SER A N 1
ATOM 1204 C CA . SER A 1 156 ? -5.872 10.820 -4.623 1.00 89.75 156 SER A CA 1
ATOM 1205 C C . SER A 1 156 ? -5.482 12.119 -5.341 1.00 89.75 156 SER A C 1
ATOM 1207 O O . SER A 1 156 ? -6.068 12.437 -6.371 1.00 89.75 156 SER A O 1
ATOM 1209 N N . GLN A 1 157 ? -4.489 12.849 -4.821 1.00 94.06 157 GLN A N 1
ATOM 1210 C CA . GLN A 1 157 ? -3.971 14.090 -5.407 1.00 94.06 157 GLN A CA 1
ATOM 1211 C C . GLN A 1 157 ? -2.898 13.856 -6.475 1.00 94.06 157 GLN A C 1
ATOM 1213 O O . GLN A 1 157 ? -2.516 14.797 -7.170 1.00 94.06 157 GLN A O 1
ATOM 1218 N N . LEU A 1 158 ? -2.394 12.626 -6.606 1.00 95.75 158 LEU A N 1
ATOM 1219 C CA . LEU A 1 158 ? -1.392 12.298 -7.611 1.00 95.75 158 LEU A CA 1
ATOM 1220 C C . LEU A 1 158 ? -1.978 12.411 -9.027 1.00 95.75 158 LEU A C 1
ATOM 1222 O O . LEU A 1 158 ? -3.146 12.056 -9.230 1.00 95.75 158 LEU A O 1
ATOM 1226 N N . PRO A 1 159 ? -1.178 12.843 -10.019 1.00 97.06 159 PRO A N 1
ATOM 1227 C CA . PRO A 1 159 ? -1.619 12.934 -11.406 1.00 97.06 159 PRO A CA 1
ATOM 1228 C C . PRO A 1 159 ? -2.058 11.564 -11.920 1.00 97.06 159 PRO A C 1
ATOM 1230 O O . PRO A 1 159 ? -1.508 10.537 -11.523 1.00 97.06 159 PRO A O 1
ATOM 1233 N N . MET A 1 160 ? -3.039 11.551 -12.820 1.00 97.06 160 MET A N 1
ATOM 1234 C CA . MET A 1 160 ? -3.512 10.334 -13.473 1.00 97.06 160 MET A CA 1
ATOM 1235 C C . MET A 1 160 ? -3.004 10.289 -14.913 1.00 97.06 160 MET A C 1
ATOM 1237 O O . MET A 1 160 ? -3.371 11.135 -15.727 1.00 97.06 160 MET A O 1
ATOM 1241 N N . LEU A 1 161 ? -2.179 9.294 -15.228 1.00 96.25 161 LEU A N 1
ATOM 1242 C CA . LEU A 1 161 ? -1.716 9.032 -16.588 1.00 96.25 161 LEU A CA 1
ATOM 1243 C C . LEU A 1 161 ? -2.798 8.298 -17.379 1.00 96.25 161 LEU A C 1
ATOM 1245 O O . LEU A 1 161 ? -3.511 7.450 -16.845 1.00 96.25 161 LEU A O 1
ATOM 1249 N N . SER A 1 162 ? -2.930 8.612 -18.665 1.00 94.62 162 SER A N 1
ATOM 1250 C CA . SER A 1 162 ? -3.863 7.921 -19.552 1.00 94.62 162 SER A CA 1
ATOM 1251 C C . SER A 1 162 ? -3.286 6.594 -20.058 1.00 94.62 162 SER A C 1
ATOM 1253 O O . SER A 1 162 ? -2.076 6.391 -20.108 1.00 94.62 162 SER A O 1
ATOM 1255 N N . LEU A 1 163 ? -4.181 5.676 -20.436 1.00 94.19 163 LEU A N 1
ATOM 1256 C CA . LEU A 1 163 ? -3.835 4.422 -21.108 1.00 94.19 163 LEU A CA 1
ATOM 1257 C C . LEU A 1 163 ? -4.214 4.491 -22.602 1.00 94.19 163 LEU A C 1
ATOM 1259 O O . LEU A 1 163 ? -5.296 5.005 -22.919 1.00 94.19 1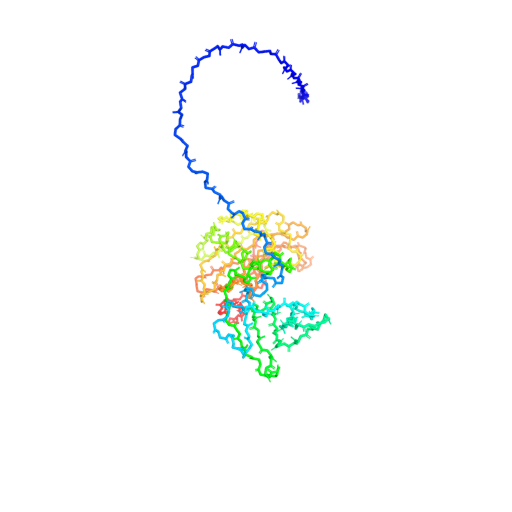63 LEU A O 1
ATOM 1263 N N . PRO A 1 164 ? -3.418 3.896 -23.512 1.00 95.19 164 PRO A N 1
ATOM 1264 C CA . PRO A 1 164 ? -2.222 3.097 -23.237 1.00 95.19 164 PRO A CA 1
ATOM 1265 C C . PRO A 1 164 ? -1.015 3.948 -22.826 1.00 95.19 164 PRO A C 1
ATOM 1267 O O . PRO A 1 164 ? -0.873 5.084 -23.267 1.00 95.19 164 PRO A O 1
ATOM 1270 N N . LEU A 1 165 ? -0.157 3.368 -21.993 1.00 94.94 165 LEU A N 1
ATOM 1271 C CA . LEU A 1 165 ? 1.063 3.979 -21.485 1.00 94.94 165 LEU A CA 1
ATOM 1272 C C . LEU A 1 165 ? 2.268 3.162 -21.953 1.00 94.94 165 LEU A C 1
ATOM 1274 O O . LEU A 1 165 ? 2.288 1.9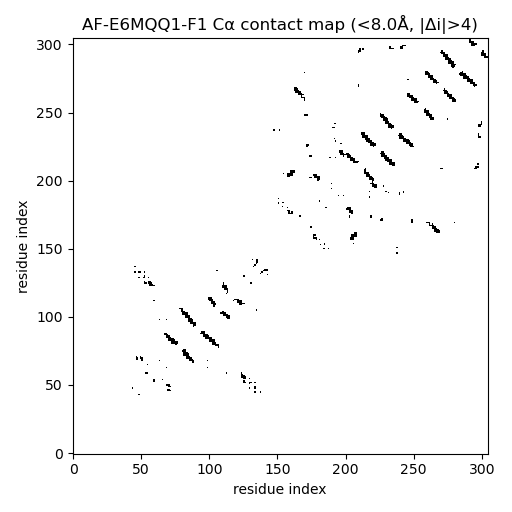51 -21.753 1.00 94.94 165 LEU A O 1
ATOM 1278 N N . GLU A 1 166 ? 3.259 3.800 -22.564 1.00 94.44 166 GLU A N 1
ATOM 1279 C CA . GLU A 1 166 ? 4.413 3.127 -23.171 1.00 94.44 166 GLU A CA 1
ATOM 1280 C C . GLU A 1 166 ? 5.705 3.858 -22.807 1.00 94.44 166 GLU A C 1
ATOM 1282 O O . GLU A 1 166 ? 5.724 5.089 -22.740 1.00 94.44 166 GLU A O 1
ATOM 1287 N N . TYR A 1 167 ? 6.773 3.103 -22.555 1.00 92.19 167 TYR A N 1
ATOM 1288 C CA . TYR A 1 167 ? 8.097 3.648 -22.273 1.00 92.19 167 TYR A CA 1
ATOM 1289 C C . TYR A 1 167 ? 9.173 2.711 -22.829 1.00 92.19 167 TYR A C 1
ATOM 1291 O O . TYR A 1 167 ? 9.185 1.512 -22.537 1.00 92.19 167 TYR A O 1
ATOM 1299 N N . SER A 1 168 ? 10.073 3.279 -23.633 1.00 86.31 168 SER A N 1
ATOM 1300 C CA . SER A 1 168 ? 11.150 2.566 -24.320 1.00 86.31 168 SER A CA 1
ATOM 1301 C C . SER A 1 168 ? 12.341 3.499 -24.488 1.00 86.31 168 SER A C 1
ATOM 1303 O O . SER A 1 168 ? 12.429 4.217 -25.479 1.00 86.31 168 SER A O 1
ATOM 1305 N N . TYR A 1 169 ? 13.218 3.522 -23.490 1.00 81.56 169 TYR A N 1
ATOM 1306 C CA . TYR A 1 169 ? 14.474 4.265 -23.526 1.00 81.56 169 TYR A CA 1
ATOM 1307 C C . TYR A 1 169 ? 15.562 3.412 -22.876 1.00 81.56 169 TYR A C 1
ATOM 1309 O O . TYR A 1 169 ? 15.296 2.724 -21.892 1.00 81.56 169 TYR A O 1
ATOM 1317 N N . ASP A 1 170 ? 16.768 3.451 -23.434 1.00 69.75 170 ASP A N 1
ATOM 1318 C CA . ASP A 1 170 ? 17.974 2.820 -22.888 1.00 69.75 170 ASP A CA 1
ATOM 1319 C C . ASP A 1 170 ? 18.672 3.698 -21.837 1.00 69.75 170 ASP A C 1
ATOM 1321 O O . ASP A 1 170 ? 19.455 3.194 -21.032 1.00 69.75 170 ASP A O 1
ATOM 1325 N N . PHE A 1 171 ? 18.338 4.993 -21.799 1.00 67.38 171 PHE A N 1
ATOM 1326 C CA . PHE A 1 171 ? 18.707 5.939 -20.751 1.00 67.38 171 PHE A CA 1
ATOM 1327 C C . PHE A 1 171 ? 17.511 6.309 -19.862 1.00 67.38 171 PHE A C 1
ATOM 1329 O O . PHE A 1 171 ? 16.337 6.183 -20.214 1.00 67.38 171 PHE A O 1
ATOM 1336 N N . ILE A 1 172 ? 17.821 6.766 -18.655 1.00 67.81 172 ILE A N 1
ATOM 1337 C CA . ILE A 1 172 ? 16.831 7.057 -17.622 1.00 67.81 172 ILE A CA 1
ATOM 1338 C C . ILE A 1 172 ? 16.315 8.471 -17.836 1.00 67.81 172 ILE A C 1
ATOM 1340 O O . ILE A 1 172 ? 17.075 9.434 -17.762 1.00 67.81 172 ILE A O 1
ATOM 1344 N N . MET A 1 173 ? 15.016 8.587 -18.060 1.00 64.62 173 MET A N 1
ATOM 1345 C CA . MET A 1 173 ? 14.292 9.845 -18.006 1.00 64.62 173 MET A CA 1
ATOM 1346 C C . MET A 1 173 ? 13.197 9.705 -16.962 1.00 64.62 173 MET A C 1
ATOM 1348 O O . MET A 1 173 ? 12.556 8.654 -16.865 1.00 64.62 173 MET A O 1
ATOM 1352 N N . ASP A 1 174 ? 12.946 10.773 -16.211 1.00 69.19 174 ASP A N 1
ATOM 1353 C CA . ASP A 1 174 ? 11.732 10.846 -15.411 1.00 69.19 174 ASP A CA 1
ATOM 1354 C C . ASP A 1 174 ? 10.532 10.692 -16.347 1.00 69.19 174 ASP A C 1
ATOM 1356 O O . ASP A 1 174 ? 10.413 11.368 -17.375 1.00 69.19 174 ASP A O 1
ATOM 1360 N N . MET A 1 175 ? 9.647 9.753 -16.022 1.00 83.62 175 MET A N 1
ATOM 1361 C CA . MET A 1 175 ? 8.506 9.466 -16.874 1.00 83.62 175 MET A CA 1
ATOM 1362 C C . MET A 1 175 ? 7.568 10.676 -16.910 1.00 83.62 175 MET A C 1
ATOM 1364 O O . MET A 1 175 ? 7.037 11.095 -15.879 1.00 83.62 175 MET A O 1
ATOM 1368 N N . GLY A 1 176 ? 7.353 11.245 -18.097 1.00 87.56 176 GLY A N 1
ATOM 1369 C CA . GLY A 1 176 ? 6.517 12.433 -18.269 1.00 87.56 176 GLY A CA 1
ATOM 1370 C C . GLY A 1 176 ? 5.118 12.263 -17.662 1.00 87.56 176 GLY A C 1
ATOM 1371 O O . GLY A 1 176 ? 4.499 11.207 -17.771 1.00 87.56 176 GLY A O 1
ATOM 1372 N N . GLY A 1 177 ? 4.622 13.317 -17.008 1.00 91.06 177 GLY A N 1
ATOM 1373 C CA . GLY A 1 17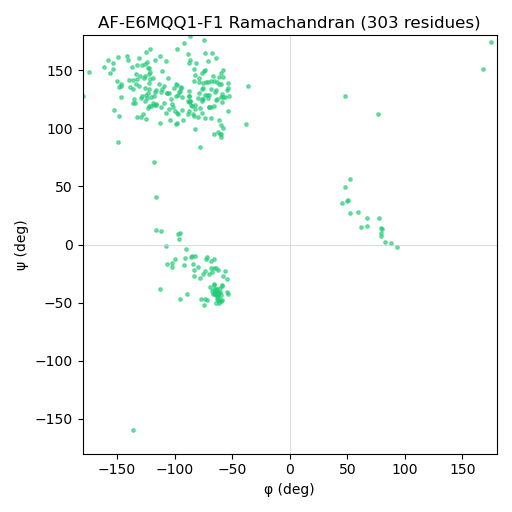7 ? 3.314 13.323 -16.340 1.00 91.06 177 GLY A CA 1
ATOM 1374 C C . GLY A 1 177 ? 3.300 12.719 -14.928 1.00 91.06 177 GLY A C 1
ATOM 1375 O O . GLY A 1 177 ? 2.244 12.677 -14.299 1.00 91.06 177 GLY A O 1
ATOM 1376 N N . THR A 1 178 ? 4.453 12.289 -14.413 1.00 94.81 178 THR A N 1
ATOM 1377 C CA . THR A 1 178 ? 4.647 11.948 -12.996 1.00 94.81 178 THR A CA 1
ATOM 1378 C C . THR A 1 178 ? 5.054 13.174 -12.171 1.00 94.81 178 THR A C 1
ATOM 1380 O O . THR A 1 178 ? 5.459 14.203 -12.714 1.00 94.81 178 THR A O 1
ATOM 1383 N N . VAL A 1 179 ? 4.942 13.084 -10.843 1.00 95.69 179 VAL A N 1
ATOM 1384 C CA . VAL A 1 179 ? 5.336 14.153 -9.906 1.00 95.69 179 VAL A CA 1
ATOM 1385 C C . VAL A 1 179 ? 6.172 13.604 -8.763 1.00 95.69 179 VAL A C 1
ATOM 1387 O O . VAL A 1 179 ? 6.007 12.451 -8.365 1.00 95.69 179 VAL A O 1
ATOM 1390 N N . THR A 1 180 ? 7.009 14.452 -8.171 1.00 95.50 180 THR A N 1
ATOM 1391 C CA . THR A 1 180 ? 7.637 14.156 -6.883 1.00 95.50 180 THR A CA 1
ATOM 1392 C C . THR A 1 180 ? 6.551 14.057 -5.798 1.00 95.50 180 THR A C 1
ATOM 1394 O O . THR A 1 180 ? 5.766 14.999 -5.641 1.00 95.50 180 THR A O 1
ATOM 1397 N N . PRO A 1 181 ? 6.457 12.941 -5.052 1.00 94.31 181 PRO A N 1
ATOM 1398 C CA . PRO A 1 181 ? 5.431 12.768 -4.029 1.00 94.31 181 PRO A CA 1
ATOM 1399 C C . PRO A 1 181 ? 5.666 13.654 -2.801 1.00 94.31 181 PRO A C 1
ATOM 1401 O O . PRO A 1 181 ? 6.791 14.036 -2.475 1.00 94.31 181 PRO A O 1
ATOM 1404 N N . ASP A 1 182 ? 4.594 13.914 -2.048 1.00 94.56 182 ASP A N 1
ATOM 1405 C CA . ASP A 1 182 ? 4.698 14.523 -0.720 1.00 94.56 182 ASP A CA 1
ATOM 1406 C C . ASP A 1 182 ? 5.554 13.640 0.210 1.00 94.56 182 ASP A C 1
ATOM 1408 O O . ASP A 1 182 ? 5.397 12.415 0.257 1.00 94.56 182 ASP A O 1
ATOM 1412 N N . LYS A 1 183 ? 6.434 14.259 1.009 1.00 91.75 183 LYS A N 1
ATOM 1413 C CA . LYS A 1 183 ? 7.315 13.555 1.958 1.00 91.75 183 LYS A CA 1
ATOM 1414 C C . LYS A 1 183 ? 6.552 12.649 2.932 1.00 91.75 183 LYS A C 1
ATOM 1416 O O . LYS A 1 183 ? 7.091 11.632 3.365 1.00 91.75 183 LYS A O 1
ATOM 1421 N N . ALA A 1 184 ? 5.312 12.990 3.274 1.00 90.50 184 ALA A N 1
ATOM 1422 C CA . ALA A 1 184 ? 4.452 12.187 4.136 1.00 90.50 184 ALA A CA 1
ATOM 1423 C C . ALA A 1 184 ? 3.998 10.868 3.486 1.00 90.50 184 ALA A C 1
ATOM 1425 O O . ALA A 1 184 ? 3.628 9.946 4.211 1.00 90.50 184 ALA A O 1
ATOM 1426 N N . LEU A 1 185 ? 4.045 10.756 2.154 1.00 91.81 185 LEU A N 1
ATOM 1427 C CA . LEU A 1 185 ? 3.702 9.536 1.420 1.00 91.81 185 LEU A CA 1
ATOM 1428 C C . LEU A 1 185 ? 4.880 8.547 1.349 1.00 91.81 185 LEU A C 1
ATOM 1430 O O . LEU A 1 185 ? 4.674 7.343 1.207 1.00 91.81 185 LEU A O 1
ATOM 1434 N N . MET A 1 186 ? 6.113 9.029 1.522 1.00 92.00 186 MET A N 1
ATOM 1435 C CA . MET A 1 186 ? 7.339 8.233 1.377 1.00 92.00 186 MET A CA 1
ATOM 1436 C C . MET A 1 186 ? 7.388 6.950 2.218 1.00 92.00 186 MET A C 1
ATOM 1438 O O . MET A 1 186 ? 7.808 5.926 1.678 1.00 92.00 186 MET A O 1
ATOM 1442 N N . PRO A 1 187 ? 6.970 6.933 3.503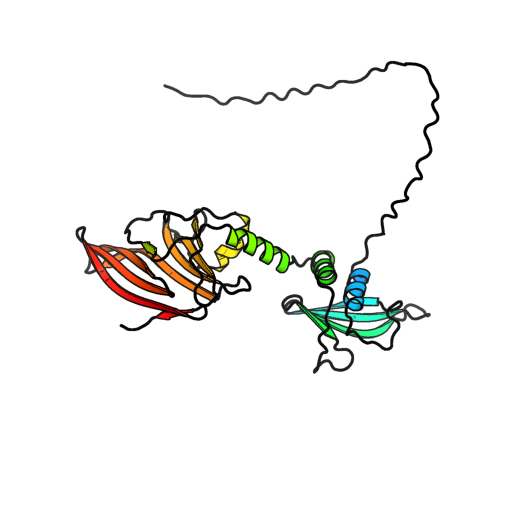 1.00 90.00 187 PRO A N 1
ATOM 1443 C CA . PRO A 1 187 ? 6.963 5.696 4.281 1.00 90.00 187 PRO A CA 1
ATOM 1444 C C . PRO A 1 187 ? 6.088 4.607 3.658 1.00 90.00 187 PRO A C 1
ATOM 1446 O O . PRO A 1 187 ? 6.451 3.440 3.734 1.00 90.00 187 PRO A O 1
ATOM 1449 N N . LEU A 1 188 ? 4.974 4.983 3.021 1.00 90.00 188 LEU A N 1
ATOM 1450 C CA . LEU A 1 188 ? 4.084 4.044 2.343 1.00 90.00 188 LEU A CA 1
ATOM 1451 C C . LEU A 1 188 ? 4.697 3.549 1.030 1.00 90.00 188 LEU A C 1
ATOM 1453 O O . LEU A 1 188 ? 4.740 2.344 0.805 1.00 90.00 188 LEU A O 1
ATOM 1457 N N . LEU A 1 189 ? 5.228 4.452 0.197 1.00 93.44 189 LEU A N 1
ATOM 1458 C CA . LEU A 1 189 ? 5.839 4.086 -1.092 1.00 93.44 189 LEU A CA 1
ATOM 1459 C C . LEU A 1 189 ? 7.009 3.113 -0.925 1.00 93.44 189 LEU A C 1
ATOM 1461 O O . LEU A 1 189 ? 7.145 2.181 -1.710 1.00 93.44 189 LEU A O 1
ATOM 1465 N N . LYS A 1 190 ? 7.796 3.263 0.148 1.00 93.38 190 LYS A N 1
ATOM 1466 C CA . LYS A 1 190 ? 8.863 2.315 0.506 1.00 93.38 190 LYS A CA 1
ATOM 1467 C C . LYS A 1 190 ? 8.364 0.886 0.718 1.00 93.38 190 LYS A C 1
ATOM 1469 O O . LYS A 1 190 ? 9.132 -0.046 0.539 1.00 93.38 190 LYS A O 1
ATOM 1474 N N . THR A 1 191 ? 7.101 0.701 1.104 1.00 91.38 191 THR A N 1
ATOM 1475 C CA . THR A 1 191 ? 6.504 -0.637 1.258 1.00 91.38 191 THR A CA 1
ATOM 1476 C C . THR A 1 191 ? 6.009 -1.234 -0.060 1.00 91.38 191 THR A C 1
ATOM 1478 O O . THR A 1 191 ? 5.623 -2.399 -0.088 1.00 91.38 191 THR A O 1
ATOM 1481 N N . TYR A 1 192 ? 5.981 -0.444 -1.138 1.00 94.62 192 TYR A N 1
ATOM 1482 C CA . TYR A 1 192 ? 5.419 -0.826 -2.437 1.00 94.62 192 TYR A CA 1
ATOM 1483 C C . TYR A 1 192 ? 6.465 -1.266 -3.458 1.00 94.62 192 TYR A C 1
ATOM 1485 O O . TYR A 1 192 ? 6.100 -1.837 -4.484 1.00 94.62 192 TYR A O 1
ATOM 1493 N N . VAL A 1 193 ? 7.743 -1.029 -3.178 1.00 94.75 193 VAL A N 1
ATOM 1494 C CA . VAL A 1 193 ? 8.883 -1.389 -4.030 1.00 94.75 193 VAL A CA 1
ATOM 1495 C C . VAL A 1 193 ? 9.841 -2.301 -3.263 1.00 94.75 193 VAL A C 1
ATOM 1497 O O . VAL A 1 193 ? 9.697 -2.485 -2.054 1.00 94.75 193 VAL A O 1
ATOM 1500 N N . ASP A 1 194 ? 10.800 -2.906 -3.960 1.00 92.06 194 ASP A N 1
ATOM 1501 C CA . ASP A 1 194 ? 11.836 -3.705 -3.304 1.00 92.06 194 ASP A CA 1
ATOM 1502 C C . ASP A 1 194 ? 12.873 -2.845 -2.561 1.00 92.06 194 ASP A C 1
ATOM 1504 O O . ASP A 1 194 ? 12.982 -1.633 -2.749 1.00 92.06 194 ASP A O 1
ATOM 1508 N N . ALA A 1 195 ? 13.649 -3.496 -1.692 1.00 89.88 195 ALA A N 1
ATOM 1509 C CA . ALA A 1 195 ? 14.650 -2.837 -0.856 1.00 89.88 195 ALA A CA 1
ATOM 1510 C C . ALA A 1 195 ? 15.850 -2.273 -1.642 1.00 89.88 195 ALA A C 1
ATOM 1512 O O . ALA A 1 195 ? 16.615 -1.487 -1.089 1.00 89.88 195 ALA A O 1
ATOM 1513 N N . GLU A 1 196 ? 16.024 -2.676 -2.903 1.00 88.81 196 GLU A N 1
ATOM 1514 C CA . GLU A 1 196 ? 17.109 -2.221 -3.781 1.00 88.81 196 GLU A CA 1
ATOM 1515 C C . GLU A 1 196 ? 16.768 -0.906 -4.497 1.00 88.81 196 GLU A C 1
ATOM 1517 O O . GLU A 1 196 ? 17.631 -0.303 -5.138 1.00 88.81 196 GLU A O 1
ATOM 1522 N N . THR A 1 197 ? 15.513 -0.464 -4.398 1.00 93.25 197 THR A N 1
ATOM 1523 C CA . THR A 1 197 ? 15.026 0.749 -5.045 1.00 93.25 197 THR A CA 1
ATOM 1524 C C . THR A 1 197 ? 15.250 1.967 -4.149 1.00 93.25 197 THR A C 1
ATOM 1526 O O . THR A 1 197 ? 14.611 2.133 -3.107 1.00 93.25 197 THR A O 1
ATOM 1529 N N . ASP A 1 198 ? 16.137 2.860 -4.580 1.00 92.44 198 ASP A N 1
ATOM 1530 C CA . ASP A 1 198 ? 16.269 4.202 -4.034 1.00 92.44 198 ASP A CA 1
ATOM 1531 C C . ASP A 1 198 ? 15.096 5.080 -4.490 1.00 92.44 198 ASP A C 1
ATOM 1533 O O . ASP A 1 198 ? 14.768 5.183 -5.674 1.00 92.44 198 ASP A O 1
ATOM 1537 N N . LEU A 1 199 ? 14.462 5.728 -3.515 1.00 93.75 199 LEU A N 1
ATOM 1538 C CA . LEU A 1 199 ? 13.334 6.634 -3.709 1.00 93.75 199 LEU A CA 1
ATOM 1539 C C . LEU A 1 199 ? 13.695 8.098 -3.405 1.00 93.75 199 LEU A C 1
ATOM 1541 O O . LEU A 1 199 ? 12.796 8.931 -3.276 1.00 93.75 199 LEU A O 1
ATOM 1545 N N . SER A 1 200 ? 14.983 8.421 -3.250 1.00 90.00 200 SER A N 1
ATOM 1546 C CA . SER A 1 200 ? 15.474 9.776 -2.966 1.00 90.00 200 SER A CA 1
ATOM 1547 C C . SER A 1 200 ? 14.983 10.809 -3.989 1.00 90.00 200 SER A C 1
ATOM 1549 O O . SER A 1 200 ? 14.522 11.879 -3.592 1.00 90.00 200 SER A O 1
ATOM 1551 N N . ASN A 1 201 ? 14.977 10.434 -5.271 1.00 88.12 201 ASN A N 1
ATOM 1552 C CA . ASN A 1 201 ? 14.457 11.213 -6.395 1.00 88.12 201 ASN A CA 1
ATOM 1553 C C . ASN A 1 201 ? 13.261 10.512 -7.057 1.00 88.12 201 ASN A C 1
ATOM 1555 O O . ASN A 1 201 ? 13.175 10.439 -8.277 1.00 88.12 201 ASN A O 1
ATOM 1559 N N . CYS A 1 202 ? 12.353 9.928 -6.267 1.00 93.19 202 CYS A N 1
ATOM 1560 C CA . CYS A 1 202 ? 11.231 9.207 -6.859 1.00 93.19 202 CYS A CA 1
ATOM 1561 C C . CYS A 1 202 ? 10.169 10.127 -7.470 1.00 93.19 202 CYS A C 1
ATOM 1563 O O . CYS A 1 202 ? 9.890 11.228 -6.986 1.00 93.19 202 CYS A O 1
ATOM 1565 N N . HIS A 1 203 ? 9.515 9.599 -8.498 1.00 95.38 203 HIS A N 1
ATOM 1566 C CA . HIS A 1 203 ? 8.359 10.196 -9.142 1.00 95.38 203 HIS A CA 1
ATOM 1567 C C . HIS A 1 203 ? 7.202 9.200 -9.167 1.00 95.38 203 HIS A C 1
ATOM 1569 O O . HIS A 1 203 ? 7.404 7.994 -9.289 1.00 95.38 203 HIS A O 1
ATOM 1575 N N . VAL A 1 204 ? 5.972 9.690 -9.036 1.00 96.81 204 VAL A N 1
ATOM 1576 C CA . VAL A 1 204 ? 4.783 8.838 -8.952 1.00 96.81 204 VAL A CA 1
ATOM 1577 C C . VAL A 1 204 ? 3.628 9.372 -9.789 1.00 96.81 204 VAL A C 1
ATOM 1579 O O . VAL A 1 204 ? 3.496 10.578 -10.008 1.00 96.81 204 VAL A O 1
ATOM 1582 N N . ALA A 1 205 ? 2.759 8.464 -10.225 1.00 97.31 205 ALA A N 1
ATOM 1583 C CA . ALA A 1 205 ? 1.471 8.792 -10.825 1.00 97.31 205 ALA A CA 1
ATOM 1584 C C . ALA A 1 205 ? 0.465 7.655 -10.638 1.00 97.31 205 ALA A C 1
ATOM 1586 O O . ALA A 1 205 ? 0.834 6.493 -10.487 1.00 97.31 205 ALA A O 1
ATOM 1587 N N . GLN A 1 206 ? -0.821 7.979 -10.689 1.00 97.06 206 GLN A N 1
ATOM 1588 C CA . GLN A 1 206 ? -1.895 6.998 -10.777 1.00 97.06 206 GLN A CA 1
ATOM 1589 C C . GLN A 1 206 ? -2.105 6.559 -12.227 1.00 97.06 206 GLN A C 1
ATOM 1591 O O . GLN A 1 206 ? -1.929 7.340 -13.162 1.00 97.06 206 GLN A O 1
ATOM 1596 N N . LEU A 1 207 ? -2.571 5.327 -12.401 1.00 96.00 207 LEU A N 1
ATOM 1597 C CA . LEU A 1 207 ? -3.207 4.870 -13.634 1.00 96.00 207 LEU A CA 1
ATOM 1598 C C . LEU A 1 207 ? -4.698 4.589 -13.381 1.00 96.00 207 LEU A C 1
ATOM 1600 O O . LEU A 1 207 ? -5.105 4.426 -12.225 1.00 96.00 207 LEU A O 1
ATOM 1604 N N . PRO A 1 208 ? -5.530 4.506 -14.439 1.00 95.12 208 PRO A N 1
ATOM 1605 C CA . PRO A 1 208 ? -6.923 4.112 -14.312 1.00 95.12 208 PRO A CA 1
ATOM 1606 C C . PRO A 1 208 ? -7.045 2.776 -13.583 1.00 95.12 208 PRO A C 1
ATOM 1608 O O . PRO A 1 208 ? -6.314 1.826 -13.875 1.00 95.12 208 PRO A O 1
ATOM 1611 N N . ALA A 1 209 ? -7.982 2.711 -12.640 1.00 93.31 209 ALA A N 1
ATOM 1612 C CA . ALA A 1 209 ? -8.245 1.497 -11.888 1.00 93.31 209 ALA A CA 1
ATOM 1613 C C . ALA A 1 209 ? -8.692 0.357 -12.817 1.00 93.31 209 ALA A C 1
ATOM 1615 O O . ALA A 1 209 ? -9.432 0.572 -13.780 1.00 93.31 209 ALA A O 1
ATOM 1616 N N . VAL A 1 210 ? -8.281 -0.864 -12.487 1.00 92.50 210 VAL A N 1
ATOM 1617 C CA . VAL A 1 210 ? -8.685 -2.089 -13.190 1.00 92.50 210 VAL A CA 1
ATOM 1618 C C . VAL A 1 210 ? -9.261 -3.047 -12.155 1.00 92.50 210 VAL A C 1
ATOM 1620 O O . VAL A 1 210 ? -8.715 -3.176 -11.064 1.00 92.50 210 VAL A O 1
ATOM 1623 N N . ASP A 1 211 ? -10.403 -3.671 -12.446 1.00 89.06 211 ASP A N 1
ATOM 1624 C CA . ASP A 1 211 ? -11.114 -4.576 -11.524 1.00 89.06 211 ASP A CA 1
ATOM 1625 C C . ASP A 1 211 ? -11.387 -3.989 -10.119 1.00 89.06 211 ASP A C 1
ATOM 1627 O O . ASP A 1 211 ? -11.493 -4.720 -9.136 1.00 89.06 211 ASP A O 1
ATOM 1631 N N . GLY A 1 212 ? -11.493 -2.659 -10.003 1.00 89.31 212 GLY A N 1
ATOM 1632 C CA . GLY A 1 212 ? -11.685 -1.967 -8.722 1.00 89.31 212 GLY A CA 1
ATOM 1633 C C . GLY A 1 212 ? -10.416 -1.794 -7.875 1.00 89.31 212 GLY A C 1
ATOM 1634 O O . GLY A 1 212 ? -10.516 -1.323 -6.744 1.00 89.31 212 GLY A O 1
ATOM 1635 N N . TYR A 1 213 ? -9.240 -2.133 -8.409 1.00 94.06 213 TYR A N 1
ATOM 1636 C CA . TYR A 1 213 ? -7.938 -1.913 -7.776 1.00 94.06 213 TYR A CA 1
ATOM 1637 C C . TYR A 1 213 ? -7.290 -0.639 -8.311 1.00 94.06 213 TYR A C 1
ATOM 1639 O O . TYR A 1 213 ? -7.296 -0.387 -9.520 1.00 94.06 213 TYR A O 1
ATOM 1647 N N . ARG A 1 214 ? -6.707 0.161 -7.412 1.00 93.62 214 ARG A N 1
ATOM 1648 C CA . ARG A 1 214 ? -5.919 1.334 -7.803 1.00 93.62 214 ARG A CA 1
ATOM 1649 C C . ARG A 1 214 ? -4.569 0.855 -8.322 1.00 93.62 214 ARG A C 1
ATOM 1651 O O . ARG A 1 214 ? -3.915 0.037 -7.680 1.00 93.62 214 ARG A O 1
ATOM 1658 N N . LEU A 1 215 ? -4.146 1.413 -9.449 1.00 96.69 215 LEU A N 1
ATOM 1659 C CA . LEU A 1 215 ? -2.818 1.194 -10.002 1.00 96.69 215 LEU A CA 1
ATOM 1660 C C . LEU A 1 215 ? -1.969 2.446 -9.791 1.00 96.69 215 LEU A C 1
ATOM 1662 O O . LEU A 1 215 ? -2.403 3.559 -10.097 1.00 96.69 215 LEU A O 1
ATOM 1666 N N . LEU A 1 216 ? -0.770 2.257 -9.254 1.00 97.12 216 LEU A N 1
ATOM 1667 C CA . LEU A 1 216 ? 0.190 3.317 -8.978 1.00 97.12 216 LEU A CA 1
ATOM 1668 C C . LEU A 1 216 ? 1.504 3.003 -9.692 1.00 97.12 216 LEU A C 1
ATOM 1670 O O . LEU A 1 216 ? 2.065 1.926 -9.516 1.00 97.12 216 LEU A O 1
ATOM 1674 N N . LEU A 1 217 ? 1.987 3.952 -10.484 1.00 97.31 217 LEU A N 1
ATOM 1675 C CA . LEU A 1 217 ? 3.330 3.946 -11.038 1.00 97.31 217 LEU A CA 1
ATOM 1676 C C . LEU A 1 217 ? 4.279 4.601 -10.036 1.00 97.31 217 LEU A C 1
ATOM 1678 O O . LEU A 1 217 ? 4.030 5.729 -9.602 1.00 97.31 217 LEU A O 1
ATOM 1682 N N . ILE A 1 218 ? 5.366 3.911 -9.705 1.00 96.81 218 ILE A N 1
ATOM 1683 C CA . ILE A 1 218 ? 6.456 4.441 -8.886 1.00 96.81 218 ILE A CA 1
ATOM 1684 C C . ILE A 1 218 ? 7.749 4.328 -9.680 1.00 96.81 218 ILE A C 1
ATOM 1686 O O . ILE A 1 218 ? 8.188 3.223 -9.988 1.00 96.81 218 ILE A O 1
ATOM 1690 N N . CYS A 1 219 ? 8.362 5.466 -9.979 1.00 95.19 219 CYS A N 1
ATOM 1691 C CA . CYS A 1 219 ? 9.659 5.568 -10.624 1.00 95.19 219 CYS A CA 1
ATOM 1692 C C . CYS A 1 219 ? 10.712 5.898 -9.566 1.00 95.19 219 CYS A C 1
ATOM 1694 O O . CYS A 1 219 ? 10.599 6.917 -8.889 1.00 95.19 219 CYS A O 1
ATOM 1696 N N . GLY A 1 220 ? 11.712 5.037 -9.414 1.00 93.31 220 GLY A N 1
ATOM 1697 C CA . GLY A 1 220 ? 12.889 5.277 -8.583 1.00 93.31 220 GLY A CA 1
ATOM 1698 C C . GLY A 1 220 ? 14.157 4.848 -9.308 1.00 93.31 220 GLY A C 1
ATOM 1699 O O . GLY A 1 220 ? 14.160 4.686 -10.532 1.00 93.31 220 GLY A O 1
ATOM 1700 N N . ASN A 1 221 ? 15.222 4.621 -8.546 1.00 91.44 221 ASN A N 1
ATOM 1701 C CA . ASN A 1 221 ? 16.536 4.266 -9.074 1.00 91.44 221 ASN A CA 1
ATOM 1702 C C . ASN A 1 221 ? 17.104 3.046 -8.338 1.00 91.44 221 ASN A C 1
ATOM 1704 O O . ASN A 1 221 ? 16.663 2.715 -7.245 1.00 91.44 221 ASN A O 1
ATOM 1708 N N . ASN A 1 222 ? 18.074 2.349 -8.918 1.00 88.75 222 ASN A N 1
ATOM 1709 C CA . ASN A 1 222 ? 18.900 1.378 -8.206 1.00 88.75 222 ASN A CA 1
ATOM 1710 C C . ASN A 1 222 ? 20.102 2.083 -7.543 1.00 88.75 222 ASN A C 1
ATOM 1712 O O . ASN A 1 222 ? 20.296 3.291 -7.689 1.00 88.75 222 ASN A O 1
ATOM 1716 N N . ALA A 1 223 ? 20.946 1.321 -6.842 1.00 84.44 223 ALA A N 1
ATOM 1717 C CA . ALA A 1 223 ? 22.117 1.858 -6.143 1.00 84.44 223 ALA A CA 1
ATOM 1718 C C . ALA A 1 223 ? 23.169 2.521 -7.058 1.00 84.44 223 ALA A C 1
ATOM 1720 O O . ALA A 1 223 ? 23.957 3.334 -6.579 1.00 84.44 223 ALA A O 1
ATOM 1721 N N . VAL A 1 224 ? 23.195 2.187 -8.354 1.00 85.00 224 VAL A N 1
ATOM 1722 C CA . VAL A 1 224 ? 24.099 2.799 -9.347 1.00 85.00 224 VAL A CA 1
ATOM 1723 C C . VAL A 1 224 ? 23.435 3.940 -10.125 1.00 85.00 224 VAL A C 1
ATOM 1725 O O . VAL A 1 224 ? 24.044 4.519 -11.019 1.00 85.00 224 VAL A O 1
ATOM 1728 N N . GLY A 1 225 ? 22.202 4.299 -9.757 1.00 85.06 225 GLY A N 1
ATOM 1729 C CA . GLY A 1 225 ? 21.447 5.397 -10.341 1.00 85.06 225 GLY A CA 1
ATOM 1730 C C . GLY A 1 225 ? 20.527 5.002 -11.493 1.00 85.06 225 GLY A C 1
ATOM 1731 O O . GLY A 1 225 ? 19.799 5.873 -11.949 1.00 85.06 225 GLY A O 1
ATOM 1732 N N . GLU A 1 226 ? 20.486 3.737 -11.930 1.00 87.38 226 GLU A N 1
ATOM 1733 C CA . GLU A 1 226 ? 19.638 3.265 -13.036 1.00 87.38 226 GLU A CA 1
ATOM 1734 C C . GLU A 1 226 ? 18.154 3.222 -12.678 1.00 87.38 226 GLU A C 1
ATOM 1736 O O . GLU A 1 226 ? 17.786 2.812 -11.583 1.00 87.38 226 GLU A O 1
ATOM 1741 N N . GLY A 1 227 ? 17.281 3.616 -13.605 1.00 89.81 227 GLY A N 1
ATOM 1742 C CA . G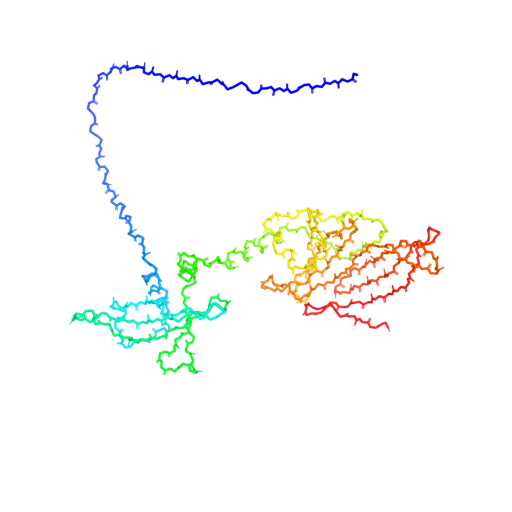LY A 1 227 ? 15.842 3.684 -13.363 1.00 89.81 227 GLY A CA 1
ATOM 1743 C C . GLY A 1 227 ? 15.246 2.319 -13.014 1.00 89.81 227 GLY A C 1
ATOM 1744 O O . GLY A 1 227 ? 15.570 1.308 -13.637 1.00 89.81 227 GLY A O 1
ATOM 1745 N N . ARG A 1 228 ? 14.341 2.296 -12.035 1.00 92.94 228 ARG A N 1
ATOM 1746 C CA . ARG A 1 228 ? 13.518 1.143 -11.648 1.00 92.94 228 ARG A CA 1
ATOM 1747 C C . ARG A 1 228 ? 12.078 1.599 -11.506 1.00 92.94 228 ARG A C 1
ATOM 1749 O O . ARG A 1 228 ? 11.773 2.364 -10.588 1.00 92.94 228 ARG A O 1
ATOM 1756 N N . PHE A 1 229 ? 11.198 1.182 -12.416 1.00 95.25 229 PHE A N 1
ATOM 1757 C CA . PHE A 1 229 ? 9.790 1.587 -12.362 1.00 95.25 229 PHE A CA 1
ATOM 1758 C C . PHE A 1 229 ? 8.900 0.399 -12.026 1.00 95.25 229 PHE A C 1
ATOM 1760 O O . PHE A 1 229 ? 8.989 -0.663 -12.649 1.00 95.25 229 PHE A O 1
ATOM 1767 N N . PHE A 1 230 ? 8.013 0.609 -11.062 1.00 97.38 230 PHE A N 1
ATOM 1768 C CA . PHE A 1 230 ? 7.071 -0.384 -10.578 1.00 97.38 230 PHE A CA 1
ATOM 1769 C C . PHE A 1 230 ? 5.647 0.021 -10.906 1.00 97.38 230 PHE A C 1
ATOM 1771 O O . PHE A 1 230 ? 5.249 1.168 -10.703 1.00 97.38 230 PHE A O 1
ATOM 1778 N N . LEU A 1 231 ? 4.868 -0.961 -11.342 1.00 97.81 231 LEU A N 1
ATOM 1779 C CA . LEU A 1 231 ? 3.421 -0.891 -11.344 1.00 97.81 231 LEU A CA 1
ATOM 1780 C C . LEU A 1 231 ? 2.902 -1.607 -10.097 1.00 97.81 231 LEU A C 1
ATOM 1782 O O . LEU A 1 231 ? 3.048 -2.820 -9.961 1.00 97.81 231 LEU A O 1
ATOM 1786 N N . CYS A 1 232 ? 2.313 -0.853 -9.179 1.00 97.81 232 CYS A N 1
ATOM 1787 C CA . CYS A 1 232 ? 1.819 -1.341 -7.898 1.00 97.81 232 CYS A CA 1
ATOM 1788 C C . CYS A 1 232 ? 0.291 -1.403 -7.914 1.00 97.81 232 CYS A C 1
ATOM 1790 O O . CYS A 1 232 ? -0.374 -0.422 -8.252 1.00 97.81 232 CYS A O 1
ATOM 1792 N N . SER A 1 233 ? -0.265 -2.540 -7.506 1.00 96.81 233 SER A N 1
ATOM 1793 C CA . SER A 1 233 ? -1.699 -2.738 -7.325 1.00 96.81 233 SER A CA 1
ATOM 1794 C C . SER A 1 233 ? -2.077 -2.587 -5.858 1.00 96.81 233 SER A C 1
ATOM 1796 O O . SER A 1 233 ? -1.504 -3.239 -4.980 1.00 96.81 233 SER A O 1
ATOM 1798 N N . ILE A 1 234 ? -3.069 -1.745 -5.584 1.00 93.88 234 ILE A N 1
ATOM 1799 C CA . ILE A 1 234 ? -3.491 -1.376 -4.235 1.00 93.88 234 ILE A CA 1
ATOM 1800 C C . ILE A 1 234 ? -4.981 -1.700 -4.074 1.00 93.88 234 ILE A C 1
ATOM 1802 O O . ILE A 1 234 ? -5.803 -1.332 -4.920 1.00 93.88 234 ILE A O 1
ATOM 1806 N N . ASP A 1 235 ? -5.330 -2.401 -2.993 1.00 88.88 235 ASP A N 1
ATOM 1807 C CA . ASP A 1 235 ? -6.722 -2.698 -2.656 1.00 88.88 235 ASP A CA 1
ATOM 1808 C C . ASP A 1 235 ? -7.470 -1.474 -2.095 1.00 88.88 235 ASP A C 1
ATOM 1810 O O . ASP A 1 235 ? -6.920 -0.396 -1.864 1.00 88.88 235 ASP A O 1
ATOM 1814 N N . LYS A 1 236 ? -8.770 -1.646 -1.846 1.00 82.25 236 LYS A N 1
ATOM 1815 C CA . LYS A 1 236 ? -9.639 -0.604 -1.276 1.00 82.25 236 LYS A CA 1
ATOM 1816 C C . LYS A 1 236 ? -9.279 -0.201 0.162 1.00 82.25 236 LYS A C 1
ATOM 1818 O O . LYS A 1 236 ? -9.830 0.773 0.663 1.00 82.25 236 LYS A O 1
ATOM 1823 N N . GLN A 1 237 ? -8.429 -0.968 0.844 1.00 77.31 237 GLN A N 1
ATOM 1824 C CA . GLN A 1 237 ? -7.889 -0.657 2.166 1.00 77.31 237 GLN A CA 1
ATOM 1825 C C . GLN A 1 237 ? -6.516 0.020 2.078 1.00 77.31 237 GLN A C 1
ATOM 1827 O O . GLN A 1 237 ? -5.847 0.175 3.101 1.00 77.31 237 GLN A O 1
ATOM 1832 N N . GLY A 1 238 ? -6.083 0.426 0.880 1.00 78.12 238 GLY A N 1
ATOM 1833 C CA . GLY A 1 238 ? -4.795 1.076 0.667 1.00 78.12 238 GLY A CA 1
ATOM 1834 C C . GLY A 1 238 ? -3.613 0.150 0.926 1.00 78.12 238 GLY A C 1
ATOM 1835 O O . GLY A 1 238 ? -2.529 0.633 1.241 1.00 78.12 238 GLY A O 1
ATOM 1836 N N . LYS A 1 239 ? -3.806 -1.172 0.854 1.00 85.31 239 LYS A N 1
ATOM 1837 C CA . LYS A 1 239 ? -2.737 -2.152 1.024 1.00 85.31 239 LYS A CA 1
ATOM 1838 C C . LYS A 1 239 ? -2.239 -2.617 -0.340 1.00 85.31 239 LYS A C 1
ATOM 1840 O O . LYS A 1 239 ? -3.030 -2.894 -1.242 1.00 85.31 239 LYS A O 1
ATOM 1845 N N . LEU A 1 240 ? -0.918 -2.751 -0.471 1.00 92.25 240 LEU A N 1
ATOM 1846 C CA . LEU A 1 240 ? -0.309 -3.399 -1.627 1.00 92.25 240 LEU A CA 1
ATOM 1847 C C . LEU A 1 240 ? -0.811 -4.841 -1.741 1.00 92.25 24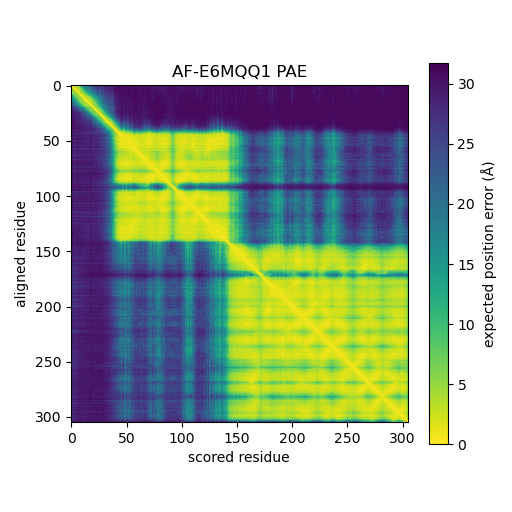0 LEU A C 1
ATOM 1849 O O . LEU A 1 240 ? -0.724 -5.624 -0.792 1.00 92.25 240 LEU A O 1
ATOM 1853 N N . THR A 1 241 ? -1.314 -5.172 -2.920 1.00 94.12 241 THR A N 1
ATOM 1854 C CA . THR A 1 241 ? -1.697 -6.537 -3.296 1.00 94.12 241 THR A CA 1
ATOM 1855 C C . THR A 1 241 ? -0.560 -7.208 -4.044 1.00 94.12 241 THR A C 1
ATOM 1857 O O . THR A 1 241 ? -0.153 -8.302 -3.667 1.00 94.12 241 THR A O 1
ATOM 1860 N N . GLU A 1 242 ? 0.015 -6.509 -5.021 1.00 96.00 242 GLU A N 1
ATOM 1861 C CA . GLU A 1 242 ? 1.199 -6.950 -5.744 1.00 96.00 242 GLU A CA 1
ATOM 1862 C C . GLU A 1 242 ? 1.916 -5.758 -6.388 1.00 96.00 242 GLU A C 1
ATOM 1864 O O . GLU A 1 242 ? 1.320 -4.697 -6.606 1.00 96.00 242 GLU A O 1
ATOM 1869 N N . ASN A 1 243 ? 3.197 -5.927 -6.704 1.00 97.19 243 ASN A N 1
ATOM 1870 C CA . ASN A 1 243 ? 3.960 -5.010 -7.535 1.00 97.19 243 ASN A CA 1
ATOM 1871 C C . ASN A 1 243 ? 4.603 -5.761 -8.706 1.00 97.19 243 ASN A C 1
ATOM 1873 O O . ASN A 1 243 ? 4.839 -6.965 -8.657 1.00 97.19 243 ASN A O 1
ATOM 1877 N N . LEU A 1 244 ? 4.878 -5.032 -9.779 1.00 97.62 244 LEU A N 1
ATOM 1878 C CA . LEU A 1 244 ? 5.551 -5.552 -10.956 1.00 97.62 244 LEU A CA 1
ATOM 1879 C C . LEU A 1 244 ? 6.620 -4.553 -11.383 1.00 97.62 244 LEU A C 1
ATOM 1881 O O . LEU A 1 244 ? 6.298 -3.406 -11.687 1.00 97.62 244 LEU A O 1
ATOM 1885 N N . LEU A 1 245 ? 7.879 -4.990 -11.434 1.00 96.38 245 LEU A N 1
ATOM 1886 C CA . LEU A 1 245 ? 8.945 -4.220 -12.070 1.00 96.38 245 LEU A CA 1
ATOM 1887 C C . LEU A 1 245 ? 8.683 -4.198 -13.581 1.00 96.38 245 LEU A C 1
ATOM 1889 O O . LEU A 1 245 ? 8.814 -5.221 -14.256 1.00 96.38 245 LEU A O 1
ATOM 1893 N N . ILE A 1 246 ? 8.283 -3.040 -14.096 1.00 96.00 246 ILE A N 1
ATOM 1894 C CA . ILE A 1 246 ? 7.936 -2.851 -15.509 1.00 96.00 246 ILE A CA 1
ATOM 1895 C C . ILE A 1 246 ? 9.050 -2.163 -16.295 1.00 96.00 246 ILE A C 1
ATOM 1897 O O . ILE A 1 246 ? 9.102 -2.302 -17.510 1.00 96.00 246 ILE A O 1
ATOM 1901 N N . TYR A 1 247 ? 9.970 -1.476 -15.617 1.00 94.94 247 TYR A N 1
ATOM 1902 C CA . TYR A 1 247 ? 11.140 -0.875 -16.244 1.00 94.94 247 TYR A CA 1
ATOM 1903 C C . TYR A 1 247 ? 12.381 -1.073 -15.388 1.00 94.94 247 TYR A C 1
ATOM 1905 O O . TYR A 1 247 ? 12.359 -0.832 -14.182 1.00 94.94 247 TYR A O 1
ATOM 1913 N N . THR A 1 248 ? 13.474 -1.454 -16.035 1.00 92.88 248 THR A N 1
ATOM 1914 C CA . THR A 1 248 ? 14.827 -1.316 -15.505 1.00 92.88 248 THR A CA 1
ATOM 1915 C C . THR A 1 248 ? 15.798 -1.209 -16.670 1.00 92.88 248 THR A C 1
ATOM 1917 O O . THR A 1 248 ? 15.503 -1.753 -17.736 1.00 92.88 248 THR A O 1
ATOM 1920 N N . ALA A 1 249 ? 16.921 -0.526 -16.473 1.00 89.12 249 ALA A N 1
ATOM 1921 C CA . ALA A 1 249 ? 18.058 -0.520 -17.385 1.00 89.12 249 ALA A CA 1
ATOM 1922 C C . ALA A 1 249 ? 19.284 -1.073 -16.651 1.00 89.12 249 ALA A C 1
ATOM 1924 O O . ALA A 1 249 ? 19.403 -0.864 -15.448 1.00 89.12 249 ALA A O 1
ATOM 1925 N N . GLN A 1 250 ? 20.130 -1.819 -17.359 1.00 88.38 250 GLN A N 1
ATOM 1926 C CA . GLN A 1 250 ? 21.375 -2.388 -16.846 1.00 88.38 250 GLN A CA 1
ATOM 1927 C C . GLN A 1 250 ? 22.313 -2.772 -17.997 1.00 88.38 250 GLN A C 1
ATOM 1929 O O . GLN A 1 250 ? 21.864 -3.162 -19.079 1.00 88.38 250 GLN A O 1
ATOM 1934 N N . THR A 1 251 ? 23.618 -2.772 -17.746 1.00 89.12 251 THR A N 1
ATOM 1935 C CA . THR A 1 251 ? 24.595 -3.386 -18.661 1.00 89.12 251 THR A CA 1
ATOM 1936 C C . THR A 1 251 ? 24.561 -4.913 -18.531 1.00 89.12 251 THR A C 1
ATOM 1938 O O . THR A 1 251 ? 24.561 -5.449 -17.423 1.00 89.12 251 THR A O 1
ATOM 1941 N N . ILE A 1 252 ? 24.532 -5.641 -19.652 1.00 90.25 252 ILE A N 1
ATOM 1942 C CA . ILE A 1 252 ? 24.591 -7.111 -19.677 1.00 90.25 252 ILE A CA 1
ATOM 1943 C C . ILE A 1 252 ? 25.673 -7.611 -20.632 1.00 90.25 252 ILE A C 1
ATOM 1945 O O . ILE A 1 252 ? 25.978 -6.969 -21.630 1.00 90.25 252 ILE A O 1
ATOM 1949 N N . LEU A 1 253 ? 26.188 -8.818 -20.386 1.00 92.75 253 LEU A N 1
ATOM 1950 C CA . LEU A 1 253 ? 27.018 -9.525 -21.359 1.00 92.75 253 LEU A CA 1
ATOM 1951 C C . LEU A 1 253 ? 26.122 -10.269 -22.363 1.00 92.75 253 LEU A C 1
ATOM 1953 O O . LEU A 1 253 ? 25.452 -11.242 -22.009 1.00 92.75 253 LEU A O 1
ATOM 1957 N N . TRP A 1 254 ? 26.124 -9.846 -23.624 1.00 90.94 254 TRP A N 1
ATOM 1958 C CA . TRP A 1 254 ? 25.388 -10.487 -24.711 1.00 90.94 254 TRP A CA 1
ATOM 1959 C C . TRP A 1 254 ? 26.323 -10.835 -25.869 1.00 90.94 254 TRP A C 1
ATOM 1961 O O . TRP A 1 254 ? 27.029 -9.987 -26.403 1.00 90.94 254 TRP A O 1
ATOM 1971 N N . LYS A 1 255 ? 26.354 -12.118 -26.257 1.00 91.50 255 LYS A N 1
ATOM 1972 C CA . LYS A 1 255 ? 27.231 -12.640 -27.328 1.00 91.50 255 LYS A CA 1
ATOM 1973 C C . LYS A 1 255 ? 28.707 -12.216 -27.183 1.00 91.50 255 LYS A C 1
ATOM 1975 O O . LYS A 1 255 ? 29.384 -11.958 -28.174 1.00 91.50 255 LYS A O 1
ATOM 1980 N N . GLY A 1 256 ? 29.199 -12.163 -25.943 1.00 91.00 256 GLY A N 1
ATOM 1981 C CA . GLY A 1 25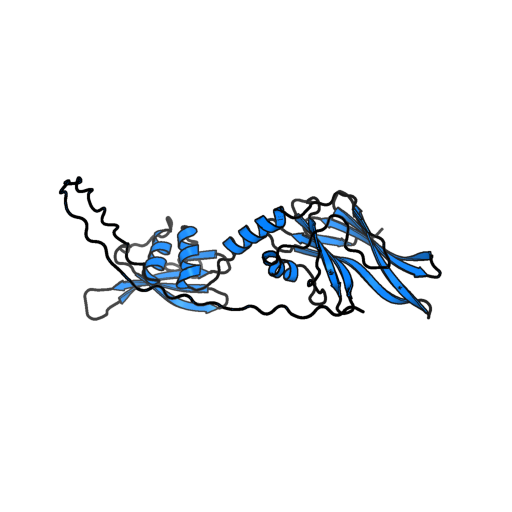6 ? 30.587 -11.811 -25.630 1.00 91.00 256 GLY A CA 1
ATOM 1982 C C . GLY A 1 256 ? 30.901 -10.312 -25.655 1.00 91.00 256 GLY A C 1
ATOM 1983 O O . GLY A 1 256 ? 32.074 -9.959 -25.587 1.00 91.00 256 GLY A O 1
ATOM 1984 N N . LYS A 1 257 ? 29.889 -9.441 -25.745 1.00 90.88 257 LYS A N 1
ATOM 1985 C CA . LYS A 1 257 ? 30.027 -7.982 -25.656 1.00 90.88 257 LYS A CA 1
ATOM 1986 C C . LYS A 1 257 ? 29.164 -7.425 -24.532 1.00 90.88 257 LYS A C 1
ATOM 1988 O O . LYS A 1 257 ? 28.105 -7.977 -24.242 1.00 90.88 257 LYS A O 1
ATOM 1993 N N . GLU A 1 258 ? 29.633 -6.362 -23.893 1.00 92.19 258 GLU A N 1
ATOM 1994 C CA . GLU A 1 258 ? 28.813 -5.581 -22.969 1.00 92.19 258 GLU A CA 1
ATOM 1995 C C . GLU A 1 258 ? 27.840 -4.725 -23.777 1.00 92.19 258 GLU A C 1
ATOM 1997 O O . GLU A 1 258 ? 28.248 -3.994 -24.676 1.00 92.19 258 GLU A O 1
ATOM 2002 N N . GLU A 1 259 ? 26.553 -4.861 -23.485 1.00 91.44 259 GLU A N 1
ATOM 2003 C CA . GLU A 1 259 ? 25.473 -4.157 -24.170 1.00 91.44 259 GLU A CA 1
ATOM 2004 C C . GLU A 1 259 ? 24.519 -3.572 -23.126 1.00 91.44 259 GLU A C 1
ATOM 2006 O O . GLU A 1 259 ? 24.209 -4.217 -22.116 1.00 91.44 259 GLU A O 1
ATOM 2011 N N . ASN A 1 260 ? 23.995 -2.378 -23.392 1.00 89.56 260 ASN A N 1
ATOM 2012 C CA . ASN A 1 260 ? 22.932 -1.806 -22.572 1.00 89.56 260 ASN A CA 1
ATOM 2013 C C . ASN A 1 260 ? 21.632 -2.568 -22.825 1.00 89.56 260 ASN A C 1
ATOM 2015 O O . ASN A 1 260 ? 21.207 -2.745 -23.971 1.00 89.56 260 ASN A O 1
ATOM 2019 N N . SER A 1 261 ? 20.990 -3.014 -21.749 1.00 92.00 261 SER A N 1
ATOM 2020 C CA . SER A 1 261 ? 19.703 -3.694 -21.782 1.00 92.00 261 SER A CA 1
ATOM 2021 C C . SER A 1 261 ? 18.685 -2.951 -20.944 1.00 92.00 261 SER A C 1
ATOM 2023 O O . SER A 1 261 ? 18.979 -2.540 -19.827 1.00 92.00 261 SER A O 1
ATOM 2025 N N . PHE A 1 262 ? 17.462 -2.854 -21.447 1.00 93.44 262 PHE A N 1
ATOM 2026 C CA . PHE A 1 262 ? 16.355 -2.259 -20.718 1.00 93.44 262 PHE A CA 1
ATOM 2027 C C . PHE A 1 262 ? 15.050 -3.020 -20.953 1.00 93.44 262 PHE A C 1
ATOM 2029 O O . PHE A 1 262 ? 14.926 -3.819 -21.885 1.00 93.44 262 PHE A O 1
ATOM 2036 N N . LEU A 1 263 ? 14.071 -2.804 -20.078 1.00 95.00 263 LEU A N 1
ATOM 2037 C CA . LEU A 1 263 ? 12.709 -3.296 -20.267 1.00 95.00 263 LEU A CA 1
ATOM 2038 C C . LEU A 1 263 ? 11.870 -2.226 -20.968 1.00 95.00 263 LEU A C 1
ATOM 2040 O O . LEU A 1 263 ? 11.472 -1.251 -20.347 1.00 95.00 263 LEU A O 1
ATOM 2044 N N . HIS A 1 264 ? 11.550 -2.424 -22.241 1.00 94.94 264 HIS A N 1
ATOM 2045 C CA . HIS A 1 264 ? 10.457 -1.696 -22.880 1.00 94.94 264 HIS A CA 1
ATOM 2046 C C . HIS A 1 264 ? 9.145 -2.210 -22.285 1.00 94.94 264 HIS A C 1
ATOM 2048 O O . HIS A 1 264 ? 8.895 -3.420 -22.321 1.00 94.94 264 HIS A O 1
ATOM 2054 N N . PHE A 1 265 ? 8.268 -1.319 -21.817 1.00 96.00 265 PHE A N 1
ATOM 2055 C CA . PHE A 1 265 ? 6.919 -1.708 -21.407 1.00 96.00 265 PHE A CA 1
ATOM 2056 C C . PHE A 1 265 ? 5.815 -0.978 -22.158 1.00 96.00 265 PHE A C 1
ATOM 2058 O O . PHE A 1 265 ? 5.950 0.182 -22.543 1.00 96.00 265 PHE A O 1
ATOM 2065 N N . LYS A 1 266 ? 4.670 -1.654 -22.264 1.00 96.81 266 LYS A N 1
ATOM 2066 C CA . LYS A 1 266 ? 3.400 -1.066 -22.678 1.00 96.81 266 LYS A CA 1
ATOM 2067 C C . LYS A 1 266 ? 2.274 -1.561 -21.785 1.00 96.81 266 LYS A C 1
ATOM 2069 O O . LYS A 1 266 ? 2.019 -2.759 -21.725 1.00 96.81 266 LYS A O 1
ATOM 2074 N N . VAL A 1 267 ? 1.578 -0.643 -21.126 1.00 96.81 267 VAL A N 1
ATOM 2075 C CA . VAL A 1 267 ? 0.364 -0.901 -20.348 1.00 96.81 267 VAL A CA 1
ATOM 2076 C C . VAL A 1 267 ? -0.834 -0.472 -21.185 1.00 96.81 267 VAL A C 1
ATOM 2078 O O . VAL A 1 267 ? -0.976 0.696 -21.535 1.00 96.81 267 VAL A O 1
ATOM 2081 N N . ASN A 1 268 ? -1.712 -1.406 -21.522 1.00 95.38 268 ASN A N 1
ATOM 2082 C CA . ASN A 1 268 ? -2.920 -1.154 -22.298 1.00 95.38 268 ASN A CA 1
ATOM 2083 C C . ASN A 1 268 ? -4.151 -1.013 -21.393 1.00 95.38 268 ASN A C 1
ATOM 2085 O O . ASN A 1 268 ? -4.147 -1.351 -20.206 1.00 95.38 268 ASN A O 1
ATOM 2089 N N . LYS A 1 269 ? -5.255 -0.539 -21.981 1.00 90.06 269 LYS A N 1
ATOM 2090 C CA . LYS A 1 269 ? -6.569 -0.570 -21.326 1.00 90.06 269 LYS A CA 1
ATOM 2091 C C . LYS A 1 269 ? -6.939 -2.019 -20.973 1.00 90.06 269 LYS A C 1
ATOM 2093 O O . LYS A 1 269 ? -6.620 -2.938 -21.719 1.00 90.06 269 LYS A O 1
ATOM 2098 N N . GLY A 1 270 ? -7.614 -2.220 -19.840 1.00 85.50 270 GLY A N 1
ATOM 2099 C CA . GLY A 1 270 ? -8.024 -3.558 -19.388 1.00 85.50 270 GLY A CA 1
ATOM 2100 C C . GLY A 1 270 ? -6.920 -4.386 -18.715 1.00 85.50 270 GLY A C 1
ATOM 2101 O O . GLY A 1 270 ? -7.084 -5.592 -18.545 1.00 85.50 270 GLY A O 1
ATOM 2102 N N . GLY A 1 271 ? -5.801 -3.761 -18.329 1.00 90.19 271 GLY A N 1
ATOM 2103 C CA . GLY A 1 271 ? -4.776 -4.396 -17.493 1.00 90.19 271 GLY A CA 1
ATOM 2104 C C . GLY A 1 271 ? -3.805 -5.319 -18.232 1.00 90.19 271 GLY A C 1
ATOM 2105 O O . GLY A 1 271 ? -3.092 -6.081 -17.587 1.00 90.19 271 GLY A O 1
ATOM 2106 N N . GLN A 1 272 ? -3.765 -5.277 -19.564 1.00 95.94 272 GLN A N 1
ATOM 2107 C CA . GLN A 1 272 ? -2.759 -5.996 -20.350 1.00 95.94 272 GLN A CA 1
ATOM 2108 C C . GLN A 1 272 ? -1.439 -5.227 -20.344 1.00 95.94 272 GLN A C 1
ATOM 2110 O O . GLN A 1 272 ? -1.417 -4.033 -20.636 1.00 95.94 272 GLN A O 1
ATOM 2115 N N . ILE A 1 273 ? -0.344 -5.910 -20.039 1.00 97.62 273 ILE A N 1
ATOM 2116 C CA . ILE A 1 273 ? 0.995 -5.340 -19.928 1.00 97.62 273 ILE A CA 1
ATOM 2117 C C . ILE A 1 273 ? 1.941 -6.185 -20.776 1.00 97.62 273 ILE A C 1
ATOM 2119 O O . ILE A 1 273 ? 2.025 -7.396 -20.600 1.00 97.62 273 ILE A O 1
ATOM 2123 N N . MET A 1 274 ? 2.666 -5.548 -21.684 1.00 97.44 274 MET A N 1
ATOM 2124 C CA . MET A 1 274 ? 3.744 -6.170 -22.448 1.00 97.44 274 MET A CA 1
ATOM 2125 C C . MET A 1 274 ? 5.072 -5.679 -21.886 1.00 97.44 274 MET A C 1
ATOM 2127 O O . MET A 1 274 ? 5.256 -4.470 -21.758 1.00 97.44 274 MET A O 1
ATOM 2131 N N . LEU A 1 275 ? 5.989 -6.599 -21.593 1.00 97.56 275 LEU A N 1
ATOM 2132 C CA . LEU A 1 275 ? 7.369 -6.312 -21.211 1.00 97.56 275 LEU A CA 1
ATOM 2133 C C . LEU A 1 275 ? 8.318 -6.968 -22.212 1.00 97.56 275 LEU A C 1
ATOM 2135 O O . LEU A 1 275 ? 8.356 -8.193 -22.335 1.00 97.56 275 LEU A O 1
ATOM 2139 N N . ASN A 1 276 ? 9.123 -6.161 -22.888 1.00 96.81 276 ASN A N 1
ATOM 2140 C CA . ASN A 1 276 ? 10.152 -6.620 -23.806 1.00 96.81 276 ASN A CA 1
ATOM 2141 C C . ASN A 1 276 ? 11.515 -6.293 -23.209 1.00 96.81 276 ASN A C 1
ATOM 2143 O O . ASN A 1 276 ? 11.845 -5.128 -23.005 1.00 96.81 276 ASN A O 1
ATOM 2147 N N . LYS A 1 277 ? 12.326 -7.318 -22.948 1.00 95.69 277 LYS A N 1
ATOM 2148 C CA . LYS A 1 277 ? 13.740 -7.106 -22.653 1.00 95.69 277 LYS A CA 1
ATOM 2149 C C . LYS A 1 277 ? 14.448 -6.811 -23.965 1.00 95.69 277 LYS A C 1
ATOM 2151 O O . LYS A 1 277 ? 14.553 -7.691 -24.823 1.00 95.69 277 LYS A O 1
ATOM 2156 N N . THR A 1 278 ? 14.926 -5.588 -24.088 1.00 95.38 278 THR A N 1
ATOM 2157 C CA . THR A 1 278 ? 15.582 -5.046 -25.271 1.00 95.38 278 THR A CA 1
ATOM 2158 C C . THR A 1 278 ? 17.057 -4.819 -24.968 1.00 95.38 278 THR A C 1
ATOM 2160 O O . THR A 1 278 ? 17.434 -4.576 -23.819 1.00 95.38 278 THR A O 1
ATOM 2163 N N . ILE A 1 279 ? 17.898 -4.952 -25.987 1.00 93.75 279 ILE A N 1
ATOM 2164 C CA . ILE A 1 279 ? 19.292 -4.504 -25.981 1.00 93.75 279 ILE A CA 1
ATOM 2165 C C . ILE A 1 279 ? 19.503 -3.501 -27.109 1.00 93.75 279 ILE A C 1
ATOM 2167 O O . ILE A 1 279 ? 18.877 -3.638 -28.162 1.00 93.75 279 ILE A O 1
ATOM 2171 N N . VAL A 1 280 ? 20.398 -2.538 -26.917 1.00 88.50 280 VAL A N 1
ATOM 2172 C CA . VAL A 1 280 ? 20.846 -1.642 -27.992 1.00 88.50 280 VAL A CA 1
ATOM 2173 C C . VAL A 1 280 ? 22.170 -2.166 -28.523 1.00 88.50 280 VAL A C 1
ATOM 2175 O O . VAL A 1 280 ? 23.192 -1.992 -27.877 1.00 88.50 280 VAL A O 1
ATOM 2178 N N . HIS A 1 281 ? 22.153 -2.807 -29.692 1.00 87.50 281 HIS A N 1
ATOM 2179 C CA . HIS A 1 281 ? 23.345 -3.372 -30.324 1.00 87.50 281 HIS A CA 1
ATOM 2180 C C . HIS A 1 281 ? 23.590 -2.719 -31.685 1.00 87.50 281 HIS A C 1
ATOM 2182 O O . HIS A 1 281 ? 22.742 -2.802 -32.575 1.00 87.50 281 HIS A O 1
ATOM 2188 N N . ASN A 1 282 ? 24.761 -2.101 -31.872 1.00 85.62 282 ASN A N 1
ATOM 2189 C CA . ASN A 1 282 ? 25.092 -1.305 -33.066 1.00 85.62 282 ASN A CA 1
ATOM 2190 C C . ASN A 1 282 ? 23.975 -0.300 -33.417 1.00 85.62 282 ASN A C 1
ATOM 2192 O O . ASN A 1 282 ? 23.491 -0.286 -34.550 1.00 85.62 282 ASN A O 1
ATOM 2196 N N . GLU A 1 283 ? 23.522 0.467 -32.419 1.00 82.50 283 GLU A N 1
ATOM 2197 C CA . GLU A 1 283 ? 22.450 1.475 -32.544 1.00 82.50 283 GLU A CA 1
ATOM 2198 C C . GLU A 1 283 ? 21.079 0.907 -32.961 1.00 82.50 283 GLU A C 1
ATOM 2200 O O . GLU A 1 283 ? 20.177 1.648 -33.351 1.00 82.50 283 GLU A O 1
ATOM 2205 N N . LYS A 1 284 ? 20.891 -0.416 -32.878 1.00 87.56 284 LYS A N 1
ATOM 2206 C CA . LYS A 1 284 ? 19.617 -1.080 -33.169 1.00 87.56 284 LYS A CA 1
ATOM 2207 C C . LYS A 1 284 ? 19.072 -1.765 -31.931 1.00 87.56 284 LYS A C 1
ATOM 2209 O O . LYS A 1 284 ? 19.764 -2.550 -31.284 1.00 87.56 284 LYS A O 1
ATOM 2214 N N . GLU A 1 285 ? 17.799 -1.519 -31.658 1.00 90.38 285 GLU A N 1
ATOM 2215 C CA . GLU A 1 285 ? 17.064 -2.240 -30.629 1.00 90.38 285 GLU A CA 1
ATOM 2216 C C . GLU A 1 285 ? 16.802 -3.686 -31.065 1.00 90.38 285 GLU A C 1
ATOM 2218 O O . GLU A 1 285 ? 16.235 -3.955 -32.127 1.00 90.38 285 GLU A O 1
ATOM 2223 N N . VAL A 1 286 ? 17.203 -4.634 -30.223 1.00 93.50 286 VAL A N 1
ATOM 2224 C CA . VAL A 1 286 ? 16.950 -6.063 -30.409 1.00 93.50 286 VAL A CA 1
ATOM 2225 C C . VAL A 1 286 ? 16.192 -6.584 -29.198 1.00 93.50 286 VAL A C 1
ATOM 2227 O O . VAL A 1 286 ? 16.692 -6.561 -28.075 1.00 93.50 286 VAL A O 1
ATOM 2230 N N . VAL A 1 287 ? 14.982 -7.097 -29.420 1.00 95.12 287 VAL A N 1
ATOM 2231 C CA . VAL A 1 287 ? 14.203 -7.752 -28.363 1.00 95.12 287 VAL A CA 1
ATOM 2232 C C . VAL A 1 287 ? 14.744 -9.162 -28.145 1.00 95.12 287 VAL A C 1
ATOM 2234 O O . VAL A 1 287 ? 14.683 -10.004 -29.038 1.00 95.12 287 VAL A O 1
ATOM 2237 N N . ILE A 1 288 ? 15.257 -9.422 -26.945 1.00 94.81 288 ILE A N 1
ATOM 2238 C CA . ILE A 1 288 ? 15.851 -10.711 -26.562 1.00 94.81 288 ILE A CA 1
ATOM 2239 C C . ILE A 1 288 ? 14.922 -11.566 -25.695 1.00 94.81 288 ILE A C 1
ATOM 2241 O O . ILE A 1 288 ? 15.151 -12.763 -25.543 1.00 94.81 288 ILE A O 1
ATOM 2245 N N . SER A 1 289 ? 13.874 -10.977 -25.117 1.00 94.31 289 SER A N 1
ATOM 2246 C CA . SER A 1 289 ? 12.829 -11.704 -24.391 1.00 94.31 289 SER A CA 1
ATOM 2247 C C . SER A 1 289 ? 11.538 -10.892 -24.373 1.00 94.31 289 SER A C 1
ATOM 2249 O O . SER A 1 289 ? 11.586 -9.664 -24.331 1.00 94.31 289 SER A O 1
ATOM 2251 N N . LYS A 1 290 ? 10.393 -11.577 -24.386 1.00 95.88 290 LYS A N 1
ATOM 2252 C CA . LYS A 1 290 ? 9.061 -10.979 -24.276 1.00 95.88 290 LYS A CA 1
ATOM 2253 C C . LYS A 1 290 ? 8.293 -11.646 -23.146 1.00 95.88 290 LYS A C 1
ATOM 2255 O O . LYS A 1 290 ? 8.411 -12.855 -22.948 1.00 95.88 290 LYS A O 1
ATOM 2260 N N . LYS A 1 291 ? 7.507 -10.859 -22.423 1.00 96.44 291 LYS A N 1
ATOM 2261 C CA . LYS A 1 291 ? 6.537 -11.327 -21.438 1.00 96.44 291 LYS A CA 1
ATOM 2262 C C . LYS A 1 291 ? 5.246 -10.557 -21.629 1.00 96.44 291 LYS A C 1
ATOM 2264 O O . LYS A 1 291 ? 5.247 -9.329 -21.562 1.00 96.44 291 LYS A O 1
ATOM 2269 N N . ASN A 1 292 ? 4.156 -11.285 -21.808 1.00 96.75 292 ASN A N 1
ATOM 2270 C CA . ASN A 1 292 ? 2.821 -10.721 -21.759 1.00 96.75 292 ASN A CA 1
ATOM 2271 C C . ASN A 1 292 ? 2.213 -11.024 -20.397 1.00 96.75 292 ASN A C 1
ATOM 2273 O O . ASN A 1 292 ? 2.354 -12.119 -19.852 1.00 96.75 292 ASN A O 1
ATOM 2277 N N . ILE A 1 293 ? 1.601 -10.009 -19.809 1.00 97.38 293 ILE A N 1
ATOM 2278 C CA . ILE A 1 293 ? 1.093 -10.028 -18.449 1.00 97.38 293 ILE A CA 1
ATOM 2279 C C . ILE A 1 293 ? -0.336 -9.509 -18.476 1.00 97.38 293 ILE A C 1
ATOM 2281 O O . ILE A 1 293 ? -0.649 -8.515 -19.129 1.00 97.38 293 ILE A O 1
ATOM 2285 N N . GLN A 1 294 ? -1.215 -10.177 -17.746 1.00 96.62 294 GLN A N 1
ATOM 2286 C CA . GLN A 1 294 ? -2.588 -9.758 -17.546 1.00 96.62 294 GLN A CA 1
ATOM 2287 C C . GLN A 1 294 ? -2.804 -9.453 -16.067 1.00 96.62 294 GLN A C 1
ATOM 2289 O O . GLN A 1 294 ? -2.670 -10.329 -15.216 1.00 96.62 294 GLN A O 1
ATOM 2294 N N . PHE A 1 295 ? -3.204 -8.224 -15.766 1.00 95.94 295 PHE A N 1
ATOM 2295 C CA . PHE A 1 295 ? -3.673 -7.852 -14.441 1.00 95.94 295 PHE A CA 1
ATOM 2296 C C . PHE A 1 295 ? -5.126 -8.288 -14.248 1.00 95.94 295 PHE A C 1
ATOM 2298 O O . PHE A 1 295 ? -5.981 -7.935 -15.067 1.00 95.94 295 PHE A O 1
ATOM 2305 N N . ARG A 1 296 ? -5.408 -9.048 -13.185 1.00 93.38 296 ARG A N 1
ATOM 2306 C CA . ARG A 1 296 ? -6.765 -9.422 -12.752 1.00 93.38 296 ARG A CA 1
ATOM 2307 C C . ARG A 1 296 ? -6.821 -9.532 -11.238 1.00 93.38 296 ARG A C 1
ATOM 2309 O O . ARG A 1 296 ? -5.943 -10.134 -10.631 1.00 93.38 296 ARG A O 1
ATOM 2316 N N . ARG A 1 297 ? -7.895 -9.023 -10.631 1.00 90.88 297 ARG A N 1
ATOM 2317 C CA . ARG A 1 297 ? -8.177 -9.204 -9.188 1.00 90.88 297 ARG A CA 1
ATOM 2318 C C . ARG A 1 297 ? -6.994 -8.856 -8.259 1.00 90.88 297 ARG A C 1
ATOM 2320 O O . ARG A 1 297 ? -6.766 -9.544 -7.267 1.00 90.88 297 ARG A O 1
ATOM 2327 N N . GLY A 1 298 ? -6.245 -7.803 -8.581 1.00 90.75 298 GLY A N 1
ATOM 2328 C CA . GLY A 1 298 ? -5.127 -7.340 -7.755 1.00 90.75 298 GLY A CA 1
ATOM 2329 C C . GLY A 1 298 ? -3.770 -7.985 -8.051 1.00 90.75 298 GLY A C 1
ATOM 2330 O O . GLY A 1 298 ? -2.808 -7.647 -7.372 1.00 90.75 298 GLY A O 1
ATOM 2331 N N . ILE A 1 299 ? -3.683 -8.889 -9.033 1.00 95.44 299 ILE A N 1
ATOM 2332 C CA . ILE A 1 299 ? -2.486 -9.698 -9.315 1.00 95.44 299 ILE A CA 1
ATOM 2333 C C . ILE A 1 299 ? -2.124 -9.622 -10.810 1.00 95.44 299 ILE A C 1
ATOM 2335 O O . ILE A 1 299 ? -3.001 -9.552 -11.675 1.00 95.44 299 ILE A O 1
ATOM 2339 N N . PHE A 1 300 ? -0.829 -9.636 -11.113 1.00 95.62 300 PHE A N 1
ATOM 2340 C CA . PHE A 1 300 ? -0.187 -9.633 -12.422 1.00 95.62 300 PHE A CA 1
ATOM 2341 C C . PHE A 1 300 ? 0.208 -11.059 -12.832 1.00 95.62 300 PHE A C 1
ATOM 2343 O O . PHE A 1 300 ? 1.206 -11.615 -12.379 1.00 95.62 300 PHE A O 1
ATOM 2350 N N . TYR A 1 301 ? -0.550 -11.659 -13.747 1.00 94.00 301 TYR A N 1
ATOM 2351 C CA . TYR A 1 301 ? -0.290 -13.015 -14.230 1.00 94.00 301 TYR A CA 1
ATOM 2352 C C . TYR A 1 301 ? 0.490 -12.985 -15.534 1.00 94.00 301 TYR A C 1
ATOM 2354 O O . TYR A 1 301 ? 0.046 -12.353 -16.490 1.00 94.00 301 TYR A O 1
ATOM 2362 N N . SER A 1 302 ? 1.597 -13.723 -15.618 1.00 92.88 302 SER A N 1
ATOM 2363 C CA . SER A 1 302 ? 2.202 -14.005 -16.921 1.00 92.88 302 SER A CA 1
ATOM 2364 C C . SER A 1 302 ? 1.236 -14.855 -17.743 1.00 92.88 302 SER A C 1
ATOM 2366 O O . SER A 1 302 ? 0.736 -15.872 -17.263 1.00 92.88 302 SER A O 1
ATOM 2368 N N . ILE A 1 303 ? 0.997 -14.449 -18.981 1.00 90.88 303 ILE A N 1
ATOM 2369 C CA . ILE A 1 303 ? 0.251 -15.221 -19.968 1.00 90.88 303 ILE A CA 1
ATOM 2370 C C . ILE A 1 303 ? 1.229 -15.709 -21.033 1.00 90.88 303 ILE A C 1
ATOM 2372 O O . ILE A 1 303 ? 2.146 -14.988 -21.429 1.00 90.88 303 ILE A O 1
ATOM 2376 N N . SER A 1 304 ? 1.081 -16.970 -21.422 1.00 77.62 304 SER A N 1
ATOM 2377 C CA . SER A 1 304 ? 1.775 -17.510 -22.586 1.00 77.62 304 SER A CA 1
ATOM 2378 C C . SER A 1 304 ? 1.091 -16.985 -23.843 1.00 77.62 304 SER A C 1
ATOM 2380 O O . SER A 1 304 ? -0.139 -16.904 -23.872 1.00 77.62 304 SER A O 1
ATOM 2382 N N . ASP A 1 305 ? 1.903 -16.620 -24.831 1.00 58.75 305 ASP A N 1
ATOM 2383 C CA . ASP A 1 305 ? 1.439 -16.337 -26.191 1.00 58.75 305 ASP A CA 1
ATOM 2384 C C . ASP A 1 305 ? 0.907 -17.598 -26.879 1.00 58.75 305 ASP A C 1
ATOM 2386 O O . ASP A 1 305 ? 1.480 -18.688 -26.634 1.00 58.75 305 ASP A O 1
#

Radius of gyration: 31.65 Å; Cα contacts (8 Å, |Δi|>4): 533; chains: 1; bounding box: 63×81×86 Å

Sequence (305 aa):
MIAYKMMGLISLSVLFLSATCMGSGQNATAPSTPKVQQHTAKPLSCDEKLMQLVCSCPNFSTPFNKKTMHAEIAEKRQNGVYAIRLYAKEHGANSESTQGWLLLDTKNRCLKDITNDPDTPTLLRYDKAKYEDYVTNCLGIKSTAAQHERAEKLLSQLPMLSLPLEYSYDFIMDMGGTVTPDKALMPLLKTYVDAETDLSNCHVAQLPAVDGYRLLLICGNNAVGEGRFFLCSIDKQGKLTENLLIYTAQTILWKGKEENSFLHFKVNKGGQIMLNKTIVHNEKEVVISKKNIQFRRGIFYSISD

Solvent-accessible surface area (backbone atoms only — not comparable to full-atom values): 18204 Å² total; per-residue (Å²): 140,84,87,85,78,88,82,83,88,82,87,82,88,80,89,83,80,86,85,89,82,90,82,84,87,80,94,73,90,72,83,83,72,79,80,76,77,77,76,74,72,77,82,75,51,61,44,55,40,47,35,51,32,57,70,44,15,85,76,62,81,70,98,65,63,73,90,64,46,45,33,44,79,76,40,82,51,76,88,54,28,32,36,32,40,28,29,33,75,52,99,52,92,92,40,72,46,81,75,39,38,32,39,39,29,69,77,79,69,44,37,28,41,33,60,90,38,70,92,67,52,45,77,44,55,59,45,64,68,48,45,52,49,37,39,36,77,60,69,67,43,77,60,64,63,65,51,47,54,52,44,51,56,56,58,71,70,44,44,71,49,70,73,68,40,75,51,78,64,83,66,79,67,84,63,86,75,45,41,72,68,61,77,87,45,47,74,58,54,62,73,56,54,62,93,64,53,42,60,91,82,29,31,31,24,30,40,76,63,51,86,81,22,46,33,35,42,40,38,25,18,35,91,88,64,38,37,37,28,31,45,28,24,23,44,93,84,74,41,78,63,37,61,41,82,48,32,42,46,48,79,42,82,53,98,91,38,82,34,51,30,19,31,31,27,36,39,39,75,84,38,38,34,41,37,31,39,29,32,52,55,93,91,34,82,42,77,79,45,77,45,40,29,40,44,56,87,50,41,77,38,80,48,85,131